Protein AF-A0A9X1LPW0-F1 (afdb_monomer_lite)

Foldseek 3Di:
DVLLCLQCLPDDPVVLVVDDDPSVVVVVVLVVVLVVVVVQVVCVVVVNDPDDDDPPPLQDDDPNVPHRDPDVNGQANQLSCLVVLNRPAAQEEEEDADPLCVLQLLVLLVLVVQNDCNLYPYDHPPDPPDQCLVVLLVQQFAWDDDRPLFTATSHQHYAYEYEYACDDQQRVDPVSVVVSLVVSLVSSQVSQVVNVAGFDPVRSPLRYYYAYLPLADPDLLADDLVLLLVLVLVQLVVDPPNPDDCVQLNVCLSVLSVVCNVVRHDPVSSCVVSVHDGDVNSSSVSCNVVLSVLLVVVPDPPDDHRSSSVVSVSSVVSSVVRSPSPDTGRGDDPDDD

Organism: NCBI:txid2830665

Structure (mmCIF, N/CA/C/O backbone):
data_AF-A0A9X1LPW0-F1
#
_entry.id   AF-A0A9X1LPW0-F1
#
loop_
_atom_site.group_PDB
_atom_site.id
_atom_site.type_symbol
_atom_site.label_atom_id
_atom_site.label_alt_id
_atom_site.label_comp_id
_atom_site.label_asym_id
_atom_site.label_entity_id
_atom_site.label_seq_id
_atom_site.pdbx_PDB_ins_code
_atom_site.Cartn_x
_atom_site.Cartn_y
_atom_site.Cartn_z
_atom_site.occupancy
_atom_site.B_iso_or_equiv
_atom_site.auth_seq_id
_atom_site.auth_comp_id
_atom_site.auth_asym_id
_atom_site.auth_atom_id
_atom_site.pdbx_PDB_model_num
ATOM 1 N N . MET A 1 1 ? -16.542 -17.759 24.638 1.00 63.56 1 MET A N 1
ATOM 2 C CA . MET A 1 1 ? -17.878 -17.132 24.804 1.00 63.56 1 MET A CA 1
ATOM 3 C C . MET A 1 1 ? -17.823 -15.610 24.813 1.00 63.56 1 MET A C 1
ATOM 5 O O . MET A 1 1 ? -18.574 -15.015 24.057 1.00 63.56 1 MET A O 1
ATOM 9 N N . ARG A 1 2 ? -16.937 -14.980 25.597 1.00 66.94 2 ARG A N 1
ATOM 10 C CA . ARG A 1 2 ? -16.836 -13.511 25.693 1.00 66.94 2 ARG A CA 1
ATOM 11 C C . ARG A 1 2 ? -16.603 -12.796 24.352 1.00 66.94 2 ARG A C 1
ATOM 13 O O . ARG A 1 2 ? -17.293 -11.837 24.054 1.00 66.94 2 ARG A O 1
ATOM 20 N N . GLU A 1 3 ? -15.725 -13.333 23.507 1.00 69.12 3 GLU A N 1
ATOM 21 C CA . GLU A 1 3 ? -15.463 -12.797 22.156 1.00 69.12 3 GLU A CA 1
ATOM 22 C C . GLU A 1 3 ? -16.719 -12.757 21.270 1.00 69.12 3 GLU A C 1
ATOM 24 O O . GLU A 1 3 ? -16.927 -11.809 20.520 1.00 69.12 3 GLU A O 1
ATOM 29 N N . TRP A 1 4 ? -17.595 -13.762 21.389 1.00 75.31 4 TRP A N 1
ATOM 30 C CA . TRP A 1 4 ? -18.856 -13.798 20.647 1.00 75.31 4 TRP A CA 1
ATOM 31 C C . TRP A 1 4 ? -19.869 -12.788 21.181 1.00 75.31 4 TRP A C 1
ATOM 33 O O . TRP A 1 4 ? -20.629 -12.233 20.392 1.00 75.31 4 TRP A O 1
ATOM 43 N N . TRP A 1 5 ? -19.874 -12.527 22.492 1.00 77.00 5 TRP A N 1
ATOM 44 C CA . TRP A 1 5 ? -20.734 -11.502 23.083 1.00 77.00 5 TRP A CA 1
ATOM 45 C C . TRP A 1 5 ? -20.347 -10.093 22.618 1.00 77.00 5 TRP A C 1
ATOM 47 O O . TRP A 1 5 ? -21.232 -9.325 22.240 1.00 77.00 5 TRP A O 1
ATOM 57 N N . ASP A 1 6 ? -19.043 -9.794 22.553 1.00 75.38 6 ASP A N 1
ATOM 58 C CA . ASP A 1 6 ? -18.515 -8.508 22.067 1.00 75.38 6 ASP A CA 1
ATOM 59 C C . ASP A 1 6 ? -18.986 -8.187 20.638 1.00 75.38 6 ASP A C 1
ATOM 61 O O . ASP A 1 6 ? -19.193 -7.025 20.300 1.00 75.38 6 ASP A O 1
ATOM 65 N N . LEU A 1 7 ? -19.224 -9.207 19.807 1.00 75.81 7 LEU A N 1
ATOM 66 C CA . LEU A 1 7 ? -19.805 -9.051 18.470 1.00 75.81 7 LEU A CA 1
ATOM 67 C C . LEU A 1 7 ? -21.337 -9.039 18.495 1.00 75.81 7 LEU A C 1
ATOM 69 O O . LEU A 1 7 ? -21.964 -8.165 17.896 1.00 75.81 7 LEU A O 1
ATOM 73 N N . ALA A 1 8 ? -21.954 -10.001 19.188 1.00 77.69 8 ALA A N 1
ATOM 74 C CA . ALA A 1 8 ? -23.403 -10.185 19.195 1.00 77.69 8 ALA A CA 1
ATOM 75 C C . ALA A 1 8 ? -24.145 -8.966 19.759 1.00 77.69 8 ALA A C 1
ATOM 77 O O . ALA A 1 8 ? -25.227 -8.638 19.277 1.00 77.69 8 ALA A O 1
ATOM 78 N N . ARG A 1 9 ? -23.555 -8.242 20.716 1.00 78.38 9 ARG A N 1
ATOM 79 C CA . ARG A 1 9 ? -24.134 -7.014 21.286 1.00 78.38 9 ARG A CA 1
ATOM 80 C C . ARG A 1 9 ? -24.366 -5.883 20.273 1.00 78.38 9 ARG A C 1
ATOM 82 O O . ARG A 1 9 ? -25.164 -4.996 20.556 1.00 78.38 9 ARG A O 1
ATOM 89 N N . HIS A 1 10 ? -23.665 -5.885 19.134 1.00 76.56 10 HIS A N 1
ATOM 90 C CA . HIS A 1 10 ? -23.854 -4.897 18.061 1.00 76.56 10 HIS A CA 1
ATOM 91 C C . HIS A 1 10 ? -24.959 -5.291 17.073 1.00 76.56 10 HIS A C 1
ATOM 93 O O . HIS A 1 10 ? -25.324 -4.497 16.210 1.00 76.56 10 HIS A O 1
ATOM 99 N N . SER A 1 11 ? -25.489 -6.510 17.186 1.00 75.94 11 SER A N 1
ATOM 100 C CA . SER A 1 11 ? -26.645 -6.962 16.419 1.00 75.94 11 SER A CA 1
ATOM 101 C C . SER A 1 11 ? -27.943 -6.502 17.076 1.00 75.94 11 SER A C 1
ATOM 103 O O . SER A 1 11 ? -28.052 -6.442 18.300 1.00 75.94 11 SER A O 1
ATOM 105 N N . ASP A 1 12 ? -28.963 -6.261 16.256 1.00 78.25 12 ASP A N 1
ATOM 106 C CA . ASP A 1 12 ? -30.330 -6.146 16.743 1.00 78.25 12 ASP A CA 1
ATOM 107 C C . ASP A 1 12 ? -30.890 -7.522 17.158 1.00 78.25 12 ASP A C 1
ATOM 109 O O . ASP A 1 12 ? -30.295 -8.579 16.901 1.00 78.25 12 ASP A O 1
ATOM 113 N N . ALA A 1 13 ? -32.066 -7.507 17.788 1.00 78.12 13 ALA A N 1
ATOM 114 C CA . ALA A 1 13 ? -32.759 -8.718 18.214 1.00 78.12 13 ALA A CA 1
ATOM 115 C C . ALA A 1 13 ? -33.025 -9.684 17.045 1.00 78.12 13 ALA A C 1
ATOM 117 O O . ALA A 1 13 ? -32.958 -10.900 17.220 1.00 78.12 13 ALA A O 1
ATOM 118 N N . SER A 1 14 ? -33.290 -9.162 15.842 1.00 81.88 14 SER A N 1
ATOM 119 C CA . SER A 1 14 ? -33.549 -9.987 14.660 1.00 81.88 14 SER A CA 1
ATOM 120 C C . SER A 1 14 ? -32.313 -10.787 14.237 1.00 81.88 14 SER A C 1
ATOM 122 O O . SER A 1 14 ? -32.430 -11.956 13.859 1.00 81.88 14 SER A O 1
ATOM 124 N N . GLY A 1 15 ? -31.122 -10.198 14.354 1.00 81.56 15 GLY A N 1
ATOM 125 C CA . GLY A 1 15 ? -29.863 -10.867 14.069 1.00 81.56 15 GLY A CA 1
ATOM 126 C C . GLY A 1 15 ? -29.477 -11.889 15.136 1.00 81.56 15 GLY A C 1
ATOM 127 O O . GLY A 1 15 ? -28.928 -12.931 14.779 1.00 81.56 15 GLY A O 1
ATOM 128 N N . TRP A 1 16 ? -29.864 -11.701 16.404 1.00 84.38 16 TRP A N 1
ATOM 129 C CA . TRP A 1 16 ? -29.663 -12.723 17.444 1.00 84.38 16 TRP A CA 1
ATOM 130 C C . TRP A 1 16 ? -30.376 -14.037 17.113 1.00 84.38 16 TRP A C 1
ATOM 132 O O . TRP A 1 16 ? -29.784 -15.107 17.244 1.00 84.38 16 TRP A O 1
ATOM 142 N N . PHE A 1 17 ? -31.606 -13.972 16.592 1.00 83.75 17 PHE A N 1
ATOM 143 C CA . PHE A 1 17 ? -32.358 -15.161 16.169 1.00 83.75 17 PHE A CA 1
ATOM 144 C C . PHE A 1 17 ? -31.751 -15.887 14.960 1.00 83.75 17 PHE A C 1
ATOM 146 O O . PHE A 1 17 ? -32.098 -17.041 14.699 1.00 83.75 17 PHE A O 1
ATOM 153 N N . ARG A 1 18 ? -30.843 -15.242 14.216 1.00 86.94 18 ARG A N 1
ATOM 154 C CA . ARG A 1 18 ? -30.120 -15.868 13.097 1.00 86.94 18 ARG A CA 1
ATOM 155 C C . ARG A 1 18 ? -28.859 -16.610 13.543 1.00 86.94 18 ARG A C 1
ATOM 157 O O . ARG A 1 18 ? -28.327 -17.396 12.759 1.00 86.94 18 ARG A O 1
ATOM 164 N N . LEU A 1 19 ? -28.381 -16.385 14.770 1.00 85.94 19 LEU A N 1
ATOM 165 C CA . LEU A 1 19 ? -27.203 -17.067 15.304 1.00 85.94 19 LEU A CA 1
ATOM 166 C C . LEU A 1 19 ? -27.460 -18.574 15.459 1.00 85.94 19 LEU A C 1
ATOM 168 O O . LEU A 1 19 ? -28.588 -19.031 15.652 1.00 85.94 19 LEU A O 1
ATOM 172 N N . ARG A 1 20 ? -26.390 -19.369 15.382 1.00 88.62 20 ARG A N 1
ATOM 173 C CA . ARG A 1 20 ? -26.417 -20.832 15.540 1.00 88.62 20 ARG A CA 1
ATOM 174 C C . ARG A 1 20 ? -25.272 -21.287 16.447 1.00 88.62 20 ARG A C 1
ATOM 176 O O . ARG A 1 20 ? -24.278 -20.577 16.600 1.00 88.62 20 ARG A O 1
ATOM 183 N N . GLY A 1 21 ? -25.405 -22.483 17.023 1.00 89.00 21 GLY A N 1
ATOM 184 C CA . GLY A 1 21 ? -24.366 -23.107 17.848 1.00 89.00 21 GLY A CA 1
ATOM 185 C C . GLY A 1 21 ? -23.955 -22.247 19.048 1.00 89.00 21 GLY A C 1
ATOM 186 O O . GLY A 1 21 ? -24.799 -21.607 19.675 1.00 89.00 21 GLY A O 1
ATOM 187 N N . GLY A 1 22 ? -22.651 -22.200 19.334 1.00 84.00 22 GLY A N 1
ATOM 188 C CA . GLY A 1 22 ? -22.113 -21.512 20.513 1.00 84.00 22 GLY A CA 1
ATOM 189 C C . GLY A 1 22 ? -22.376 -20.000 20.564 1.00 84.00 22 GLY A C 1
ATOM 190 O O . GLY A 1 22 ? -22.446 -19.439 21.653 1.00 84.00 22 GLY A O 1
ATOM 191 N N . ALA A 1 23 ? -22.574 -19.332 19.421 1.00 81.06 23 ALA A N 1
ATOM 192 C CA . ALA A 1 23 ? -22.928 -17.909 19.400 1.00 81.06 23 ALA A CA 1
ATOM 193 C C . ALA A 1 23 ? -24.362 -17.670 19.906 1.00 81.06 23 ALA A C 1
ATOM 195 O O . ALA A 1 23 ? -24.597 -16.748 20.683 1.00 81.06 23 ALA A O 1
ATOM 196 N N . LEU A 1 24 ? -25.311 -18.529 19.508 1.00 86.44 24 LEU A N 1
ATOM 197 C CA . LEU A 1 24 ? -26.693 -18.470 19.993 1.00 86.44 24 LEU A CA 1
ATOM 198 C C . LEU A 1 24 ? -26.765 -18.797 21.489 1.00 86.44 24 LEU A C 1
ATOM 200 O O . LEU A 1 24 ? -27.460 -18.117 22.239 1.00 86.44 24 LEU A O 1
ATOM 204 N N . GLU A 1 25 ? -26.021 -19.814 21.927 1.00 85.50 25 GLU A N 1
ATOM 205 C CA . GLU A 1 25 ? -25.937 -20.192 23.339 1.00 85.50 25 GLU A CA 1
ATOM 206 C C . GLU A 1 25 ? -25.383 -19.049 24.202 1.00 85.50 25 GLU A C 1
ATOM 208 O O . GLU A 1 25 ? -25.977 -18.716 25.225 1.00 85.50 25 GLU A O 1
ATOM 213 N N . ALA A 1 26 ? -24.308 -18.389 23.756 1.00 83.44 26 ALA A N 1
ATOM 214 C CA . ALA A 1 26 ? -23.726 -17.249 24.462 1.00 83.44 26 ALA A CA 1
ATOM 215 C C . ALA A 1 26 ? -24.724 -16.089 24.629 1.00 83.44 26 ALA A C 1
ATOM 217 O O . ALA A 1 26 ? -24.802 -15.497 25.707 1.00 83.44 26 ALA A O 1
ATOM 218 N N . VAL A 1 27 ? -25.522 -15.787 23.596 1.00 85.19 27 VAL A N 1
ATOM 219 C CA . VAL A 1 27 ? -26.570 -14.757 23.680 1.00 85.19 27 VAL A CA 1
ATOM 220 C C . VAL A 1 27 ? -27.649 -15.149 24.688 1.00 85.19 27 VAL A C 1
ATOM 222 O O . VAL A 1 27 ? -27.991 -14.336 25.545 1.00 85.19 27 VAL A O 1
ATOM 225 N N . TRP A 1 28 ? -28.148 -16.388 24.657 1.00 87.50 28 TRP A N 1
ATOM 226 C CA . TRP A 1 28 ? -29.165 -16.836 25.615 1.00 87.50 28 TRP A CA 1
ATOM 227 C C . TRP A 1 28 ? -28.665 -16.847 27.056 1.00 87.50 28 TRP A C 1
ATOM 229 O O . TRP A 1 28 ? -29.381 -16.391 27.946 1.00 87.50 28 TRP A O 1
ATOM 239 N N . GLN A 1 29 ? -27.436 -17.309 27.290 1.00 87.38 29 GLN A N 1
ATOM 240 C CA . GLN A 1 29 ? -26.822 -17.258 28.616 1.00 87.38 29 GLN A CA 1
ATOM 241 C C . GLN A 1 29 ? -26.693 -15.815 29.112 1.00 87.38 29 GLN A C 1
ATOM 243 O O . GLN A 1 29 ? -26.996 -15.532 30.272 1.00 87.38 29 GLN A O 1
ATOM 248 N N . ARG A 1 30 ? -26.309 -14.876 28.237 1.00 85.88 30 ARG A N 1
ATOM 249 C CA . ARG A 1 30 ? -26.212 -13.465 28.615 1.00 85.88 30 ARG A CA 1
ATOM 250 C C . ARG A 1 30 ? -27.579 -12.841 28.887 1.00 85.88 30 ARG A C 1
ATOM 252 O O . ARG A 1 30 ? -27.686 -12.095 29.860 1.00 85.88 30 ARG A O 1
ATOM 259 N N . ILE A 1 31 ? -28.602 -13.151 28.086 1.00 87.12 31 ILE A N 1
ATOM 260 C CA . ILE A 1 31 ? -29.992 -12.724 28.327 1.00 87.12 31 ILE A CA 1
ATOM 261 C C . ILE A 1 31 ? -30.473 -13.249 29.679 1.00 87.12 31 ILE A C 1
ATOM 263 O O . ILE A 1 31 ? -30.975 -12.468 30.482 1.00 87.12 31 ILE A O 1
ATOM 267 N N . ALA A 1 32 ? -30.260 -14.533 29.971 1.00 89.12 32 ALA A N 1
ATOM 268 C CA . ALA A 1 32 ? -30.614 -15.112 31.263 1.00 89.12 32 ALA A CA 1
ATOM 269 C C . ALA A 1 32 ? -29.901 -14.391 32.420 1.00 89.12 32 ALA A C 1
ATOM 271 O O . ALA A 1 32 ? -30.548 -13.998 33.388 1.00 89.12 32 ALA A O 1
ATOM 272 N N . ALA A 1 33 ? -28.594 -14.134 32.293 1.00 88.25 33 ALA A N 1
ATOM 273 C CA . ALA A 1 33 ? -27.832 -13.380 33.287 1.00 88.25 33 ALA A CA 1
ATOM 274 C C . ALA A 1 33 ? -28.368 -11.949 33.492 1.00 88.25 33 ALA A C 1
ATOM 276 O O . ALA A 1 33 ? -28.415 -11.474 34.621 1.00 88.25 33 ALA A O 1
ATOM 277 N N . GLU A 1 34 ? -28.809 -11.265 32.430 1.00 87.19 34 GLU A N 1
ATOM 278 C CA . GLU A 1 34 ? -29.424 -9.934 32.537 1.00 87.19 34 GLU A CA 1
ATOM 279 C C . GLU A 1 34 ? -30.771 -9.975 33.258 1.00 87.19 34 GLU A C 1
ATOM 281 O O . GLU A 1 34 ? -31.049 -9.093 34.065 1.00 87.19 34 GLU A O 1
ATOM 286 N N . VAL A 1 35 ? -31.595 -10.991 32.986 1.00 89.75 35 VAL A N 1
ATOM 287 C CA . VAL A 1 35 ? -32.872 -11.185 33.685 1.00 89.75 35 VAL A CA 1
ATOM 288 C C . VAL A 1 35 ? -32.620 -11.372 35.178 1.00 89.75 35 VAL A C 1
ATOM 290 O O . VAL A 1 35 ? -33.205 -10.647 35.976 1.00 89.75 35 VAL A O 1
ATOM 293 N N . PHE A 1 36 ? -31.694 -12.258 35.560 1.00 90.75 36 PHE A N 1
ATOM 294 C CA . PHE A 1 36 ? -31.338 -12.453 36.969 1.00 90.75 36 PHE A CA 1
ATOM 295 C C . PHE A 1 36 ? -30.796 -11.179 37.621 1.00 90.75 36 PHE A C 1
ATOM 297 O O . PHE A 1 36 ? -31.170 -10.870 38.750 1.00 90.75 36 PHE A O 1
ATOM 304 N N . LEU A 1 37 ? -29.955 -10.425 36.909 1.00 88.94 37 LEU A N 1
ATOM 305 C CA . LEU A 1 37 ? -29.399 -9.169 37.403 1.00 88.94 37 LEU A CA 1
ATOM 306 C C . LEU A 1 37 ? -30.494 -8.122 37.654 1.00 88.94 37 LEU A C 1
ATOM 308 O O . LEU A 1 37 ? -30.528 -7.528 38.726 1.00 88.94 37 LEU A O 1
ATOM 312 N N . ARG A 1 38 ? -31.432 -7.944 36.716 1.00 87.50 38 ARG A N 1
ATOM 313 C CA . ARG A 1 38 ? -32.557 -7.007 36.877 1.00 87.50 38 ARG A CA 1
ATOM 314 C C . ARG A 1 38 ? -33.501 -7.420 37.999 1.00 87.50 38 ARG A C 1
ATOM 316 O O . ARG A 1 38 ? -33.900 -6.579 38.793 1.00 87.50 38 ARG A O 1
ATOM 323 N N . THR A 1 39 ? -33.819 -8.709 38.104 1.00 91.69 39 THR A N 1
ATOM 324 C CA . THR A 1 39 ? -34.635 -9.221 39.212 1.00 91.69 39 THR A CA 1
ATOM 325 C C . THR A 1 39 ? -33.949 -8.992 40.558 1.00 91.69 39 THR A C 1
ATOM 327 O O . THR A 1 39 ? -34.611 -8.611 41.520 1.00 91.69 39 THR A O 1
ATOM 330 N N . HIS A 1 40 ? -32.629 -9.180 40.641 1.00 91.62 40 HIS A N 1
ATOM 331 C CA . HIS A 1 40 ? -31.877 -8.857 41.851 1.00 91.62 40 HIS A CA 1
ATOM 332 C C . HIS A 1 40 ? -31.989 -7.366 42.194 1.00 91.62 40 HIS A C 1
ATOM 334 O O . HIS A 1 40 ? -32.290 -7.035 43.333 1.00 91.62 40 HIS A O 1
ATOM 340 N N . GLU A 1 41 ? -31.785 -6.467 41.230 1.00 88.06 41 GLU A N 1
ATOM 341 C CA . GLU A 1 41 ? -31.907 -5.015 41.435 1.00 88.06 41 GLU A CA 1
ATOM 342 C C . GLU A 1 41 ? -33.306 -4.603 41.910 1.00 88.06 41 GLU A C 1
ATOM 344 O O . GLU A 1 41 ? -33.433 -3.803 42.838 1.00 88.06 41 GLU A O 1
ATOM 349 N N . GLU A 1 42 ? -34.357 -5.188 41.328 1.00 92.00 42 GLU A N 1
ATOM 350 C CA . GLU A 1 42 ? -35.739 -4.984 41.770 1.00 92.00 42 GLU A CA 1
ATOM 351 C C . GLU A 1 42 ? -35.930 -5.438 43.224 1.00 92.00 42 GLU A C 1
ATOM 353 O O . GLU A 1 42 ? -36.437 -4.675 44.047 1.00 92.00 42 GLU A O 1
ATOM 358 N N . LEU A 1 43 ? -35.469 -6.639 43.584 1.00 94.25 43 LEU A N 1
ATOM 359 C CA . LEU A 1 43 ? -35.581 -7.159 44.950 1.00 94.25 43 LEU A CA 1
ATOM 360 C C . LEU A 1 43 ? -34.760 -6.348 45.963 1.00 94.25 43 LEU A C 1
ATOM 362 O O . LEU A 1 43 ? -35.241 -6.095 47.069 1.00 94.25 43 LEU A O 1
ATOM 366 N N . THR A 1 44 ? -33.563 -5.890 45.593 1.00 93.75 44 THR A N 1
ATOM 367 C CA . THR A 1 44 ? -32.763 -4.962 46.403 1.00 93.75 44 THR A CA 1
ATOM 368 C C . THR A 1 44 ? -33.505 -3.642 46.613 1.00 93.75 44 THR A C 1
ATOM 370 O O . THR A 1 44 ? -33.561 -3.149 47.736 1.00 93.75 44 THR A O 1
ATOM 373 N N . SER A 1 45 ? -34.129 -3.078 45.569 1.00 89.94 45 SER A N 1
ATOM 374 C CA . SER A 1 45 ? -34.887 -1.818 45.678 1.00 89.94 45 SER A CA 1
ATOM 375 C C . SER A 1 45 ? -36.097 -1.922 46.615 1.00 89.94 45 SER A C 1
ATOM 377 O O . SER A 1 45 ? -36.489 -0.940 47.243 1.00 89.94 45 SER A O 1
ATOM 379 N N . LEU A 1 46 ? -36.647 -3.130 46.756 1.00 94.62 46 LEU A N 1
ATOM 380 C CA . LEU A 1 46 ? -37.716 -3.467 47.695 1.00 94.62 46 LEU A CA 1
ATOM 381 C C . LEU A 1 46 ? -37.198 -3.808 49.106 1.00 94.62 46 LEU A C 1
ATOM 383 O O . LEU A 1 46 ? -38.001 -4.094 49.992 1.00 94.62 46 LEU A O 1
ATOM 387 N N . GLY A 1 47 ? -35.879 -3.802 49.324 1.00 93.50 47 GLY A N 1
ATOM 388 C CA . GLY A 1 47 ? -35.241 -4.152 50.597 1.00 93.50 47 GLY A CA 1
ATOM 389 C C . GLY A 1 47 ? -35.251 -5.649 50.922 1.00 93.50 47 GLY A C 1
ATOM 390 O O . GLY A 1 47 ? -35.023 -6.023 52.069 1.00 93.50 47 GLY A O 1
ATOM 391 N N . ALA A 1 48 ? -35.536 -6.512 49.941 1.00 94.88 48 ALA A N 1
ATOM 392 C CA . ALA A 1 48 ? -35.593 -7.962 50.129 1.00 94.88 48 ALA A CA 1
ATOM 393 C C . ALA A 1 48 ? -34.220 -8.650 50.010 1.00 94.88 48 ALA A C 1
ATOM 395 O O . ALA A 1 48 ? -34.079 -9.793 50.442 1.00 94.88 48 ALA A O 1
ATOM 396 N N . LEU A 1 49 ? -33.227 -7.977 49.420 1.00 95.19 49 LEU A N 1
ATOM 397 C CA . LEU A 1 49 ? -31.855 -8.460 49.241 1.00 95.19 49 LEU A CA 1
ATOM 398 C C . LEU A 1 49 ? -30.848 -7.334 49.489 1.00 95.19 49 LEU A C 1
ATOM 400 O O . LEU A 1 49 ? -31.158 -6.161 49.273 1.00 95.19 49 LEU A O 1
ATOM 404 N N . ASP A 1 50 ? -29.626 -7.709 49.863 1.00 94.06 50 ASP A N 1
ATOM 405 C CA . ASP A 1 50 ? -28.493 -6.784 49.917 1.00 94.06 50 ASP A CA 1
ATOM 406 C C . ASP A 1 50 ? -28.132 -6.273 48.508 1.00 94.06 50 ASP A C 1
ATOM 408 O O . ASP A 1 50 ? -28.340 -6.985 47.522 1.00 94.06 50 ASP A O 1
ATOM 412 N N . PRO A 1 51 ? -27.607 -5.044 48.370 1.00 89.25 51 PRO A N 1
ATOM 413 C CA . PRO A 1 51 ? -27.147 -4.527 47.087 1.00 89.25 51 PRO A CA 1
ATOM 414 C C . PRO A 1 51 ? -25.891 -5.250 46.590 1.00 89.25 51 PRO A C 1
ATOM 416 O O . PRO A 1 51 ? -25.059 -5.716 47.368 1.00 89.25 51 PRO A O 1
ATOM 419 N N . LEU A 1 52 ? -25.736 -5.304 45.265 1.00 86.12 52 LEU A N 1
ATOM 420 C CA . LEU A 1 52 ? -24.504 -5.788 44.643 1.00 86.12 52 LEU A CA 1
ATOM 421 C C . LEU A 1 52 ? -23.325 -4.852 44.959 1.00 86.12 52 LEU A C 1
ATOM 423 O O . LEU A 1 52 ? -23.544 -3.662 45.201 1.00 86.12 52 LEU A O 1
ATOM 427 N N . PRO A 1 53 ? -22.076 -5.358 44.915 1.00 83.69 53 PRO A N 1
ATOM 428 C CA . PRO A 1 53 ? -20.893 -4.528 45.101 1.00 83.69 53 PRO A CA 1
ATOM 429 C C . PRO A 1 53 ? -20.888 -3.351 44.127 1.00 83.69 53 PRO A C 1
ATOM 431 O O . PRO A 1 53 ? -21.136 -3.528 42.929 1.00 83.69 53 PRO A O 1
ATOM 434 N N . GLU A 1 54 ? -20.556 -2.161 44.625 1.00 77.81 54 GLU A N 1
ATOM 435 C CA . GLU A 1 54 ? -20.293 -1.026 43.751 1.00 77.81 54 GLU A CA 1
ATOM 436 C C . GLU A 1 54 ? -19.082 -1.336 42.876 1.00 77.81 54 GLU A C 1
ATOM 438 O O . GLU A 1 54 ? -17.989 -1.642 43.349 1.00 77.81 54 GLU A O 1
ATOM 443 N N . THR A 1 55 ? -19.301 -1.269 41.569 1.00 72.75 55 THR A N 1
ATOM 444 C CA . THR A 1 55 ? -18.271 -1.506 40.551 1.00 72.75 55 THR A CA 1
ATOM 445 C C . THR A 1 55 ? -18.013 -0.223 39.780 1.00 72.75 55 THR A C 1
ATOM 447 O O . THR A 1 55 ? -17.685 -0.245 38.606 1.00 72.75 55 THR A O 1
ATOM 450 N N . SER A 1 56 ? -18.187 0.918 40.444 1.00 62.28 56 SER A N 1
ATOM 451 C CA . SER A 1 56 ? -18.198 2.258 39.857 1.00 62.28 56 SER A CA 1
ATOM 452 C C . SER A 1 56 ? -16.843 2.713 39.320 1.00 62.28 56 SER A C 1
ATOM 454 O O . SER A 1 56 ? -16.786 3.782 38.726 1.00 62.28 56 SER A O 1
ATOM 456 N N . ASP A 1 57 ? -15.764 1.955 39.546 1.00 67.69 57 ASP A N 1
ATOM 457 C CA . ASP A 1 57 ? -14.441 2.279 39.017 1.00 67.69 57 ASP A CA 1
ATOM 458 C C . ASP A 1 57 ? -14.439 2.120 37.483 1.00 67.69 57 ASP A C 1
ATOM 460 O O . ASP A 1 57 ? -14.469 0.990 36.981 1.00 67.69 57 ASP A O 1
ATOM 464 N N . PRO A 1 58 ? -14.380 3.225 36.715 1.00 59.62 58 PRO A N 1
ATOM 465 C CA . PRO A 1 58 ? -14.384 3.172 35.256 1.00 59.62 58 PRO A CA 1
ATOM 466 C C . PRO A 1 58 ? -13.058 2.639 34.688 1.00 59.62 58 PRO A C 1
ATOM 468 O O . PRO A 1 58 ? -12.971 2.297 33.506 1.00 59.62 58 PRO A O 1
ATOM 471 N N . HIS A 1 59 ? -12.004 2.561 35.505 1.00 59.53 59 HIS A N 1
ATOM 472 C CA . HIS A 1 59 ? -10.693 2.067 35.095 1.00 59.53 59 HIS A CA 1
ATOM 473 C C . HIS A 1 59 ? -10.589 0.543 35.207 1.00 59.53 59 HIS A C 1
ATOM 475 O O . HIS A 1 59 ? -9.806 -0.079 34.476 1.00 59.53 59 HIS A O 1
ATOM 481 N N . MET A 1 60 ? -11.414 -0.079 36.053 1.00 64.19 60 MET A N 1
ATOM 482 C CA . MET A 1 60 ? -11.431 -1.520 36.258 1.00 64.19 60 MET A CA 1
ATOM 483 C C . MET A 1 60 ? -12.607 -2.162 35.528 1.00 64.19 60 MET A C 1
ATOM 485 O O . MET A 1 60 ? -13.764 -1.813 35.724 1.00 64.19 60 MET A O 1
ATOM 489 N N . TRP A 1 61 ? -12.302 -3.144 34.681 1.00 68.25 61 TRP A N 1
ATOM 490 C CA . TRP A 1 61 ? -13.352 -3.909 34.022 1.00 68.25 61 TRP A CA 1
ATOM 491 C C . TRP A 1 61 ? -14.088 -4.797 35.028 1.00 68.25 61 TRP A C 1
ATOM 493 O O . TRP A 1 61 ? -13.441 -5.592 35.713 1.00 68.25 61 TRP A O 1
ATOM 503 N N . HIS A 1 62 ? -15.422 -4.739 35.040 1.00 70.50 62 HIS A N 1
ATOM 504 C CA . HIS A 1 62 ? -16.250 -5.648 35.827 1.00 70.50 62 HIS A CA 1
ATOM 505 C C . HIS A 1 62 ? -17.421 -6.235 35.010 1.00 70.50 62 HIS A C 1
ATOM 507 O O . HIS A 1 62 ? -18.118 -5.482 34.331 1.00 70.50 62 HIS A O 1
ATOM 513 N N . PRO A 1 63 ? -17.727 -7.549 35.102 1.00 72.19 63 PRO A N 1
ATOM 514 C CA . PRO A 1 63 ? -18.845 -8.166 34.371 1.00 72.19 63 PRO A CA 1
ATOM 515 C C . PRO A 1 63 ? -20.206 -7.478 34.572 1.00 72.19 63 PRO A C 1
ATOM 517 O O . PRO A 1 63 ? -21.016 -7.427 33.650 1.00 72.19 63 PRO A O 1
ATOM 520 N N . LEU A 1 64 ? -20.456 -6.927 35.767 1.00 76.38 64 LEU A N 1
ATOM 521 C CA . LEU A 1 64 ? -21.700 -6.208 36.096 1.00 76.38 64 LEU A CA 1
ATOM 522 C C . LEU A 1 64 ? -21.870 -4.882 35.330 1.00 76.38 64 LEU A C 1
ATOM 524 O O . LEU A 1 64 ? -22.995 -4.402 35.207 1.00 76.38 64 LEU A O 1
ATOM 528 N N . GLN A 1 65 ? -20.788 -4.325 34.776 1.00 72.88 65 GLN A N 1
ATOM 529 C CA . GLN A 1 65 ? -20.825 -3.130 33.929 1.00 72.88 65 GLN A CA 1
ATOM 530 C C . GLN A 1 65 ? -21.246 -3.458 32.482 1.00 72.88 65 GLN A C 1
ATOM 532 O O . GLN A 1 65 ? -21.642 -2.571 31.736 1.00 72.88 65 GLN A O 1
ATOM 537 N N . GLU A 1 66 ? -21.198 -4.723 32.042 1.00 72.88 66 GLU A N 1
ATOM 538 C CA . GLU A 1 66 ? -21.482 -5.097 30.648 1.00 72.88 66 GLU A CA 1
ATOM 539 C C . GLU A 1 66 ? -22.979 -5.353 30.389 1.00 72.88 66 GLU A C 1
ATOM 541 O O . GLU A 1 66 ? -23.349 -6.433 29.922 1.00 72.88 66 GLU A O 1
ATOM 546 N N . ARG A 1 67 ? -23.866 -4.394 30.690 1.00 76.69 67 ARG A N 1
ATOM 547 C CA . ARG A 1 67 ? -25.334 -4.550 30.556 1.00 76.69 67 ARG A CA 1
ATOM 548 C C . ARG A 1 67 ? -25.798 -4.808 29.119 1.00 76.69 67 ARG A C 1
ATOM 550 O O . ARG A 1 67 ? -25.182 -4.349 28.156 1.00 76.69 67 ARG A O 1
ATOM 557 N N . ILE A 1 68 ? -26.918 -5.528 28.970 1.00 74.06 68 ILE A N 1
ATOM 558 C CA . ILE A 1 68 ? -27.591 -5.660 27.667 1.00 74.06 68 ILE A CA 1
ATOM 559 C C . ILE A 1 68 ? -28.273 -4.334 27.321 1.00 74.06 68 ILE A C 1
ATOM 561 O O . ILE A 1 68 ? -29.221 -3.914 27.985 1.00 74.06 68 ILE A O 1
ATOM 565 N N . GLY A 1 69 ? -27.787 -3.698 26.259 1.00 60.69 69 GLY A N 1
ATOM 566 C CA . GLY A 1 69 ? -28.262 -2.418 25.745 1.00 60.69 69 GLY A CA 1
ATOM 567 C C . GLY A 1 69 ? -27.115 -1.616 25.130 1.00 60.69 69 GLY A C 1
ATOM 568 O O . GLY A 1 69 ? -25.940 -1.901 25.377 1.00 60.69 69 GLY A O 1
ATOM 569 N N . LEU A 1 70 ? -27.448 -0.603 24.328 1.00 51.19 70 LEU A N 1
ATOM 570 C CA . LEU A 1 70 ? -26.505 0.427 23.881 1.00 51.19 70 LEU A CA 1
ATOM 571 C C . LEU A 1 70 ? -26.145 1.319 25.079 1.00 51.19 70 LEU A C 1
ATOM 573 O O . LEU A 1 70 ? -26.585 2.460 25.176 1.00 51.19 70 LEU A O 1
ATOM 577 N N . GLN A 1 71 ? -25.396 0.786 26.042 1.00 54.09 71 GLN A N 1
ATOM 578 C CA . GLN A 1 71 ? -24.709 1.648 26.993 1.00 54.09 71 GLN A CA 1
ATOM 579 C C . GLN A 1 71 ? -23.600 2.401 26.266 1.00 54.09 71 GLN A C 1
ATOM 581 O O . GLN A 1 71 ? -22.917 1.853 25.398 1.00 54.09 71 GLN A O 1
ATOM 586 N N . GLN A 1 72 ? -23.407 3.655 26.669 1.00 50.28 72 GLN A N 1
ATOM 587 C CA . GLN A 1 72 ? -22.370 4.548 26.162 1.00 50.28 72 GLN A CA 1
ATOM 588 C C . GLN A 1 72 ? -20.938 4.057 26.430 1.00 50.28 72 GLN A C 1
ATOM 590 O O . GLN A 1 72 ? -20.031 4.743 25.973 1.00 50.28 72 GLN A O 1
ATOM 595 N N . ASP A 1 73 ? -20.744 2.883 27.062 1.00 52.50 73 ASP A N 1
ATOM 596 C CA . ASP A 1 73 ? -19.476 2.357 27.603 1.00 52.50 73 ASP A CA 1
ATOM 597 C C . ASP A 1 73 ? -18.950 1.040 26.982 1.00 52.50 73 ASP A C 1
ATOM 599 O O . ASP A 1 73 ? -17.939 0.500 27.428 1.00 52.50 73 ASP A O 1
ATOM 603 N N . SER A 1 74 ? -19.516 0.537 25.877 1.00 59.47 74 SER A N 1
ATOM 604 C CA . SER A 1 74 ? -18.961 -0.643 25.177 1.00 59.47 74 SER A CA 1
ATOM 605 C C . SER A 1 74 ? -17.957 -0.362 24.072 1.00 59.47 74 SER A C 1
ATOM 607 O O . SER A 1 74 ? -18.096 0.650 23.394 1.00 59.47 74 SER A O 1
ATOM 609 N N . ASP A 1 75 ? -16.982 -1.246 23.843 1.00 66.44 75 ASP A N 1
ATOM 610 C CA . ASP A 1 75 ? -16.118 -1.161 22.655 1.00 66.44 75 ASP A CA 1
ATOM 611 C C . ASP A 1 75 ? -16.970 -0.994 21.376 1.00 66.44 75 ASP A C 1
ATOM 613 O O . ASP A 1 75 ? -18.064 -1.554 21.273 1.00 66.44 75 ASP A O 1
ATOM 617 N N . GLY A 1 76 ? -16.506 -0.166 20.434 1.00 73.06 76 GLY A N 1
ATOM 618 C CA . GLY A 1 76 ? -17.178 0.043 19.148 1.00 73.06 76 GLY A CA 1
ATOM 619 C C . GLY A 1 76 ? -17.108 -1.203 18.259 1.00 73.06 76 GLY A C 1
ATOM 620 O O . GLY A 1 76 ? -16.194 -2.021 18.389 1.00 73.06 76 GLY A O 1
ATOM 621 N N . ILE A 1 77 ? -18.047 -1.336 17.315 1.00 76.38 77 ILE A N 1
ATOM 622 C CA . ILE A 1 77 ? -18.168 -2.532 16.458 1.00 76.38 77 ILE A CA 1
ATOM 623 C C . ILE A 1 77 ? -16.881 -2.829 15.682 1.00 76.38 77 ILE A C 1
ATOM 625 O O . ILE A 1 77 ? -16.483 -3.985 15.560 1.00 76.38 77 ILE A O 1
ATOM 629 N N . HIS A 1 78 ? -16.197 -1.790 15.199 1.00 77.88 78 HIS A N 1
ATOM 630 C CA . HIS A 1 78 ? -14.949 -1.927 14.452 1.00 77.88 78 HIS A CA 1
ATOM 631 C C . HIS A 1 78 ? -13.842 -2.567 15.294 1.00 77.88 78 HIS A C 1
ATOM 633 O O . HIS A 1 78 ? -13.100 -3.411 14.793 1.00 77.88 78 HIS A O 1
ATOM 639 N N . ARG A 1 79 ? -13.783 -2.251 16.587 1.00 75.88 79 ARG A N 1
ATOM 640 C CA . ARG A 1 79 ? -12.802 -2.813 17.512 1.00 75.88 79 ARG A CA 1
ATOM 641 C C . ARG A 1 79 ? -13.126 -4.255 17.863 1.00 75.88 79 ARG A C 1
ATOM 643 O O . ARG A 1 79 ? -12.225 -5.093 17.884 1.00 75.88 79 ARG A O 1
ATOM 650 N N . SER A 1 80 ? -14.405 -4.552 18.085 1.00 77.88 80 SER A N 1
ATOM 651 C CA . SER A 1 80 ? -14.886 -5.921 18.292 1.00 77.88 80 SER A CA 1
ATOM 652 C C . SER A 1 80 ? -14.565 -6.801 17.079 1.00 77.88 80 SER A C 1
ATOM 654 O O . SER A 1 80 ? -14.045 -7.902 17.243 1.00 77.88 80 SER A O 1
ATOM 656 N N . LEU A 1 81 ? -14.774 -6.290 15.859 1.00 80.00 81 LEU A N 1
ATOM 657 C CA . LEU A 1 81 ? -14.403 -6.964 14.611 1.00 80.00 81 LEU A CA 1
ATOM 658 C C . LEU A 1 81 ? -12.885 -7.122 14.462 1.00 80.00 81 LEU A C 1
ATOM 660 O O . LEU A 1 81 ? -12.417 -8.201 14.104 1.00 80.00 81 LEU A O 1
ATOM 664 N N . ALA A 1 82 ? -12.098 -6.089 14.768 1.00 76.38 82 ALA A N 1
ATOM 665 C CA . ALA A 1 82 ? -10.641 -6.152 14.692 1.00 76.38 82 ALA A CA 1
ATOM 666 C C . ALA A 1 82 ? -10.048 -7.207 15.642 1.00 76.38 82 ALA A C 1
ATOM 668 O O . ALA A 1 82 ? -9.166 -7.959 15.233 1.00 76.38 82 ALA A O 1
ATOM 669 N N . ARG A 1 83 ? -10.574 -7.334 16.870 1.00 74.81 83 ARG A N 1
ATOM 670 C CA . ARG A 1 83 ? -10.119 -8.332 17.861 1.00 74.81 83 ARG A CA 1
ATOM 671 C C . ARG A 1 83 ? -10.262 -9.780 17.392 1.00 74.81 83 ARG A C 1
ATOM 673 O O . ARG A 1 83 ? -9.493 -10.625 17.833 1.00 74.81 83 ARG A O 1
ATOM 680 N N . VAL A 1 84 ? -11.217 -10.059 16.507 1.00 73.69 84 VAL A N 1
ATOM 681 C CA . VAL A 1 84 ? -11.428 -11.396 15.925 1.00 73.69 84 VAL A CA 1
ATOM 682 C C . VAL A 1 84 ? -10.877 -11.522 14.498 1.00 73.69 84 VAL A C 1
ATOM 684 O O . VAL A 1 84 ? -11.157 -12.504 13.816 1.00 73.69 84 VAL A O 1
ATOM 687 N N . GLY A 1 85 ? -10.119 -10.529 14.017 1.00 72.62 85 GLY A N 1
ATOM 688 C CA . GLY A 1 85 ? -9.551 -10.530 12.665 1.00 72.62 85 GLY A CA 1
ATOM 689 C C . GLY A 1 85 ? -10.577 -10.328 11.542 1.00 72.62 85 GLY A C 1
ATOM 690 O O . GLY A 1 85 ? -10.311 -10.690 10.400 1.00 72.62 85 GLY A O 1
ATOM 691 N N . LEU A 1 86 ? -11.746 -9.756 11.850 1.00 77.75 86 LEU A N 1
ATOM 692 C CA . LEU A 1 86 ? -12.836 -9.474 10.905 1.00 77.75 86 LEU A CA 1
ATOM 693 C C . LEU A 1 86 ? -12.987 -7.976 10.593 1.00 77.75 86 LEU A C 1
ATOM 695 O O . LEU A 1 86 ? -14.043 -7.551 10.122 1.00 77.75 86 LEU A O 1
ATOM 699 N N . SER A 1 87 ? -11.964 -7.159 10.872 1.00 80.00 87 SER A N 1
ATOM 700 C CA . SER A 1 87 ? -11.997 -5.732 10.534 1.00 80.00 87 SER A CA 1
ATOM 701 C C . SER A 1 87 ? -12.248 -5.545 9.028 1.00 80.00 87 SER A C 1
ATOM 703 O O . SER A 1 87 ? -11.529 -6.134 8.217 1.00 80.00 87 SER A O 1
ATOM 705 N N . PRO A 1 88 ? -13.238 -4.726 8.626 1.00 80.50 88 PRO A N 1
ATOM 706 C CA . PRO A 1 88 ? -13.467 -4.407 7.219 1.00 80.50 88 PRO A CA 1
ATOM 707 C C . PRO A 1 88 ? -12.461 -3.377 6.680 1.00 80.50 88 PRO A C 1
ATOM 709 O O . PRO A 1 88 ? -12.347 -3.210 5.462 1.00 80.50 88 PRO A O 1
ATOM 712 N N . GLU A 1 89 ? -11.758 -2.675 7.572 1.00 85.31 89 GLU A N 1
ATOM 713 C CA . GLU A 1 89 ? -10.789 -1.646 7.207 1.00 85.31 89 GLU A CA 1
ATOM 714 C C . GLU A 1 89 ? -9.448 -2.284 6.818 1.00 85.31 89 GLU A C 1
ATOM 716 O O . GLU A 1 89 ? -8.993 -3.207 7.504 1.00 85.31 89 GLU A O 1
ATOM 721 N N . PRO A 1 90 ? -8.815 -1.820 5.725 1.00 91.00 90 PRO A N 1
ATOM 722 C CA . PRO A 1 90 ? -7.516 -2.321 5.313 1.00 91.00 90 PRO A CA 1
ATOM 723 C C . PRO A 1 90 ? -6.423 -1.901 6.304 1.00 91.00 90 PRO A C 1
ATOM 725 O O . PRO A 1 90 ? -6.452 -0.789 6.827 1.00 91.00 90 PRO A O 1
ATOM 728 N N . CYS A 1 91 ? -5.410 -2.744 6.508 1.00 91.56 91 CYS A N 1
ATOM 729 C CA . CYS A 1 91 ? -4.208 -2.335 7.244 1.00 91.56 91 CYS A CA 1
ATOM 730 C C . CYS A 1 91 ? -3.410 -1.296 6.447 1.00 91.56 91 CYS A C 1
ATOM 732 O O . CYS A 1 91 ? -2.836 -0.375 7.022 1.00 91.56 91 CYS A O 1
ATOM 734 N N . VAL A 1 92 ? -3.387 -1.428 5.118 1.00 95.00 92 VAL A N 1
ATOM 735 C CA . VAL A 1 92 ? -2.673 -0.518 4.223 1.00 95.00 92 VAL A CA 1
ATOM 736 C C . VAL A 1 92 ? -3.533 -0.148 3.017 1.00 95.00 92 VAL A C 1
ATOM 738 O O . VAL A 1 92 ? -4.104 -1.017 2.364 1.00 95.00 92 VAL A O 1
ATOM 741 N N . VAL A 1 93 ? -3.581 1.137 2.680 1.00 95.62 93 VAL A N 1
ATOM 742 C CA . VAL A 1 93 ? -4.004 1.653 1.377 1.00 95.62 93 VAL A CA 1
ATOM 743 C C . VAL A 1 93 ? -2.745 1.984 0.584 1.00 95.62 93 VAL A C 1
ATOM 745 O O . VAL A 1 93 ? -1.998 2.887 0.954 1.00 95.62 93 VAL A O 1
ATOM 748 N N . LEU A 1 94 ? -2.506 1.240 -0.493 1.00 96.38 94 LEU A N 1
ATOM 749 C CA . LEU A 1 94 ? -1.369 1.433 -1.385 1.00 96.38 94 LEU A CA 1
ATOM 750 C C . LEU A 1 94 ? -1.822 2.152 -2.653 1.00 96.38 94 LEU A C 1
ATOM 752 O O . LEU A 1 94 ? -2.698 1.662 -3.361 1.00 96.38 94 LEU A O 1
ATOM 756 N N . VAL A 1 95 ? -1.204 3.284 -2.956 1.00 94.62 95 VAL A N 1
ATOM 757 C CA . VAL A 1 95 ? -1.479 4.075 -4.153 1.00 94.62 95 VAL A CA 1
ATOM 758 C C . VAL A 1 95 ? -0.363 3.855 -5.169 1.00 94.62 95 VAL A C 1
ATOM 760 O O . VAL A 1 95 ? 0.801 4.090 -4.849 1.00 94.62 95 VAL A O 1
ATOM 763 N N . LEU A 1 96 ? -0.726 3.400 -6.370 1.00 93.44 96 LEU A N 1
ATOM 764 C CA . LEU A 1 96 ? 0.192 3.118 -7.482 1.00 93.44 96 LEU A CA 1
ATOM 765 C C . LEU A 1 96 ? -0.145 3.991 -8.697 1.00 93.44 96 LEU A C 1
ATOM 767 O O . LEU A 1 96 ? -1.317 4.294 -8.938 1.00 93.44 96 LEU A O 1
ATOM 771 N N . GLU A 1 97 ? 0.875 4.381 -9.461 1.00 87.31 97 GLU A N 1
ATOM 772 C CA . GLU A 1 97 ? 0.737 5.282 -10.613 1.00 87.31 97 GLU A CA 1
ATOM 773 C C . GLU A 1 97 ? 0.364 4.533 -11.897 1.00 87.31 97 GLU A C 1
ATOM 775 O O . GLU A 1 97 ? -0.667 4.821 -12.513 1.00 87.31 97 GLU A O 1
ATOM 780 N N . GLY A 1 98 ? 1.211 3.586 -12.306 1.00 86.62 98 GLY A N 1
ATOM 781 C CA . GLY A 1 98 ? 1.171 2.990 -13.633 1.00 86.62 98 GLY A CA 1
ATOM 782 C C . GLY A 1 98 ? 0.522 1.608 -13.711 1.00 86.62 98 GLY A C 1
ATOM 783 O O . GLY A 1 98 ? 0.182 0.946 -12.728 1.00 86.62 98 GLY A O 1
ATOM 784 N N . GLN A 1 99 ? 0.305 1.166 -14.953 1.00 89.44 99 GLN A N 1
ATOM 785 C CA . GLN A 1 99 ? -0.270 -0.150 -15.246 1.00 89.44 99 GLN A CA 1
ATOM 786 C C . GLN A 1 99 ? 0.718 -1.290 -14.973 1.00 89.44 99 GLN A C 1
ATOM 788 O O . GLN A 1 99 ? 0.285 -2.379 -14.599 1.00 89.44 99 GLN A O 1
ATOM 793 N N . THR A 1 100 ? 2.020 -1.043 -15.140 1.00 92.25 100 THR A N 1
ATOM 794 C CA . THR A 1 100 ? 3.076 -2.031 -14.889 1.00 92.25 100 THR A CA 1
ATOM 795 C C . THR A 1 100 ? 3.091 -2.420 -13.405 1.00 92.25 100 THR A C 1
ATOM 797 O O . THR A 1 100 ? 3.066 -3.601 -13.059 1.00 92.25 100 THR A O 1
ATOM 800 N N . GLU A 1 101 ? 3.017 -1.439 -12.505 1.00 94.50 101 GLU A N 1
ATOM 801 C CA . GLU A 1 101 ? 2.958 -1.641 -11.056 1.00 94.50 101 GLU A CA 1
ATOM 802 C C . GLU A 1 101 ? 1.684 -2.369 -10.639 1.00 94.50 101 GLU A C 1
ATOM 804 O O . GLU A 1 101 ? 1.726 -3.261 -9.792 1.00 94.50 101 GLU A O 1
ATOM 809 N N . MET A 1 102 ? 0.558 -2.034 -11.273 1.00 93.88 102 MET A N 1
ATOM 810 C CA . MET A 1 102 ? -0.721 -2.712 -11.054 1.00 93.88 102 MET A CA 1
ATOM 811 C C . MET A 1 102 ? -0.711 -4.183 -11.489 1.00 93.88 102 MET A C 1
ATOM 813 O O . MET A 1 102 ? -1.570 -4.932 -11.033 1.00 93.88 102 MET A O 1
ATOM 817 N N . ALA A 1 103 ? 0.229 -4.610 -12.336 1.00 94.31 103 ALA A N 1
ATOM 818 C CA . ALA A 1 103 ? 0.437 -6.020 -12.660 1.00 94.31 103 ALA A CA 1
ATOM 819 C C . ALA A 1 103 ? 1.411 -6.691 -11.676 1.00 94.31 103 ALA A C 1
ATOM 821 O O . ALA A 1 103 ? 1.134 -7.776 -11.165 1.00 94.31 103 ALA A O 1
ATOM 822 N N . HIS A 1 104 ? 2.537 -6.041 -11.371 1.00 96.56 104 HIS A N 1
ATOM 823 C CA . HIS A 1 104 ? 3.600 -6.642 -10.564 1.00 96.56 104 HIS A CA 1
ATOM 824 C C . HIS A 1 104 ? 3.316 -6.657 -9.063 1.00 96.56 104 HIS A C 1
ATOM 826 O O . HIS A 1 104 ? 3.512 -7.679 -8.407 1.00 96.56 104 HIS A O 1
ATOM 832 N N . VAL A 1 105 ? 2.871 -5.533 -8.497 1.00 96.56 105 VAL A N 1
ATOM 833 C CA . VAL A 1 105 ? 2.733 -5.390 -7.044 1.00 96.56 105 VAL A CA 1
ATOM 834 C C . VAL A 1 105 ? 1.706 -6.371 -6.473 1.00 96.56 105 VAL A C 1
ATOM 836 O O . VAL A 1 105 ? 2.059 -7.059 -5.518 1.00 96.56 105 VAL A O 1
ATOM 839 N N . PRO A 1 106 ? 0.486 -6.534 -7.029 1.00 96.25 106 PRO A N 1
ATOM 840 C CA . PRO A 1 106 ? -0.451 -7.523 -6.498 1.00 96.25 106 PRO A CA 1
ATOM 841 C C . PRO A 1 106 ? 0.112 -8.948 -6.507 1.00 96.25 106 PRO A C 1
ATOM 843 O O . PRO A 1 106 ? -0.087 -9.680 -5.542 1.00 96.25 106 PRO A O 1
ATOM 846 N N . ALA A 1 107 ? 0.846 -9.328 -7.558 1.00 96.38 107 ALA A N 1
ATOM 847 C CA . ALA A 1 107 ? 1.452 -10.651 -7.666 1.00 96.38 107 ALA A CA 1
ATOM 848 C C . ALA A 1 107 ? 2.580 -10.864 -6.640 1.00 96.38 107 ALA A C 1
ATOM 850 O O . ALA A 1 107 ? 2.669 -11.931 -6.038 1.00 96.38 107 ALA A O 1
ATOM 851 N N . LEU A 1 108 ? 3.396 -9.837 -6.375 1.00 96.06 108 LEU A N 1
ATOM 852 C CA . LEU A 1 108 ? 4.401 -9.874 -5.307 1.00 96.06 108 LEU A CA 1
ATOM 853 C C . LEU A 1 108 ? 3.758 -10.001 -3.919 1.00 96.06 108 LEU A C 1
ATOM 855 O O . LEU A 1 108 ? 4.219 -10.783 -3.091 1.00 96.06 108 LEU A O 1
ATOM 859 N N . LEU A 1 109 ? 2.675 -9.262 -3.659 1.00 96.31 109 LEU A N 1
ATOM 860 C CA . LEU A 1 109 ? 1.941 -9.355 -2.393 1.00 96.31 109 LEU A CA 1
ATOM 861 C C . LEU A 1 109 ? 1.279 -10.725 -2.212 1.00 96.31 109 LEU A C 1
ATOM 863 O O . LEU A 1 109 ? 1.227 -11.231 -1.092 1.00 96.31 109 LEU A O 1
ATOM 867 N N . ASP A 1 110 ? 0.794 -11.333 -3.296 1.00 95.94 110 ASP A N 1
ATOM 868 C CA . ASP A 1 110 ? 0.253 -12.692 -3.279 1.00 95.94 110 ASP A CA 1
ATOM 869 C C . ASP A 1 110 ? 1.335 -13.733 -2.980 1.00 95.94 110 ASP A C 1
ATOM 871 O O . ASP A 1 110 ? 1.145 -14.576 -2.104 1.00 95.94 110 ASP A O 1
ATOM 875 N N . ALA A 1 111 ? 2.516 -13.597 -3.592 1.00 94.69 111 ALA A N 1
ATOM 876 C CA . ALA A 1 111 ? 3.675 -14.434 -3.286 1.00 94.69 111 ALA A CA 1
ATOM 877 C C . ALA A 1 111 ? 4.133 -14.311 -1.817 1.00 94.69 111 ALA A C 1
ATOM 879 O O . ALA A 1 111 ? 4.605 -15.285 -1.234 1.00 94.69 111 ALA A O 1
ATOM 880 N N . LEU A 1 112 ? 3.933 -13.144 -1.189 1.00 93.56 112 LEU A N 1
ATOM 881 C CA . LEU A 1 112 ? 4.169 -12.913 0.244 1.00 93.56 112 LEU A CA 1
ATOM 882 C C . LEU A 1 112 ? 2.982 -13.301 1.152 1.00 93.56 112 LEU A C 1
ATOM 884 O O . LEU A 1 112 ? 3.074 -13.169 2.373 1.00 93.56 112 LEU A O 1
ATOM 888 N N . GLY A 1 113 ? 1.859 -13.766 0.596 1.00 94.38 113 GLY A N 1
ATOM 889 C CA . GLY A 1 113 ? 0.675 -14.180 1.359 1.00 94.38 113 GLY A CA 1
ATOM 890 C C . GLY A 1 113 ? -0.139 -13.032 1.976 1.00 94.38 113 GLY A C 1
ATOM 891 O O . GLY A 1 113 ? -0.895 -13.255 2.927 1.00 94.38 113 GLY A O 1
ATOM 892 N N . ILE A 1 114 ? 0.001 -11.807 1.458 1.00 93.06 114 ILE A N 1
ATOM 893 C CA . ILE A 1 114 ? -0.676 -10.593 1.953 1.00 93.06 114 ILE A CA 1
ATOM 894 C C . ILE A 1 114 ? -1.601 -9.934 0.914 1.00 93.06 114 ILE A C 1
ATOM 896 O O . ILE A 1 114 ? -1.786 -8.718 0.905 1.00 93.06 114 ILE A O 1
ATOM 900 N N . SER A 1 115 ? -2.213 -10.735 0.040 1.00 89.50 115 SER A N 1
ATOM 901 C CA . SER A 1 115 ? -3.056 -10.274 -1.074 1.00 89.50 115 SER A CA 1
ATOM 902 C C . SER A 1 115 ? -4.502 -9.924 -0.702 1.00 89.50 115 SER A C 1
ATOM 904 O O . SER A 1 115 ? -5.266 -9.465 -1.555 1.00 89.50 115 SER A O 1
ATOM 906 N N . LYS A 1 116 ? -4.929 -10.124 0.554 1.00 89.56 116 LYS A N 1
ATOM 907 C CA . LYS A 1 116 ? -6.325 -9.851 0.931 1.00 89.56 116 LYS A CA 1
ATOM 908 C C . LYS A 1 116 ? -6.597 -8.341 0.950 1.00 89.56 116 LYS A C 1
ATOM 910 O O . LYS A 1 116 ? -5.791 -7.595 1.508 1.00 89.56 116 LYS A O 1
ATOM 915 N N . PRO A 1 117 ? -7.778 -7.876 0.496 1.00 87.25 117 PRO A N 1
ATOM 916 C CA . PRO A 1 117 ? -8.133 -6.454 0.531 1.00 87.25 117 PRO A CA 1
ATOM 917 C C . PRO A 1 117 ? -8.132 -5.814 1.927 1.00 87.25 117 PRO A C 1
ATOM 919 O O . PRO A 1 117 ? -8.031 -4.595 2.031 1.00 87.25 117 PRO A O 1
ATOM 922 N N . GLN A 1 118 ? -8.280 -6.607 2.996 1.00 86.88 118 GLN A N 1
ATOM 923 C CA . GLN A 1 118 ? -8.174 -6.157 4.392 1.00 86.88 118 GLN A CA 1
ATOM 924 C C . GLN A 1 118 ? -6.715 -6.006 4.861 1.00 86.88 118 GLN A C 1
ATOM 926 O O . GLN A 1 118 ? -6.448 -5.349 5.862 1.00 86.88 118 GLN A O 1
ATOM 931 N N . GLN A 1 119 ? -5.756 -6.609 4.159 1.00 91.56 119 GLN A N 1
ATOM 932 C CA . GLN A 1 119 ? -4.329 -6.433 4.426 1.00 91.56 119 GLN A CA 1
ATOM 933 C C . GLN A 1 119 ? -3.817 -5.235 3.630 1.00 91.56 119 GLN A C 1
ATOM 935 O O . GLN A 1 119 ? -3.378 -4.249 4.219 1.00 91.56 119 GLN A O 1
ATOM 940 N N . VAL A 1 120 ? -3.955 -5.288 2.303 1.00 94.75 120 VAL A N 1
ATOM 941 C CA . VAL A 1 120 ? -3.531 -4.218 1.398 1.00 94.75 120 VAL A CA 1
ATOM 942 C C . VAL A 1 120 ? -4.640 -3.925 0.392 1.00 94.75 120 VAL A C 1
ATOM 944 O O . VAL A 1 120 ? -5.038 -4.782 -0.395 1.00 94.75 120 VAL A O 1
ATOM 947 N N . ARG A 1 121 ? -5.135 -2.687 0.392 1.00 94.44 121 ARG A N 1
ATOM 948 C CA . ARG A 1 121 ? -6.065 -2.168 -0.611 1.00 94.44 121 ARG A CA 1
ATOM 949 C C . ARG A 1 121 ? -5.299 -1.317 -1.612 1.00 94.44 121 ARG A C 1
ATOM 951 O O . ARG A 1 121 ? -4.827 -0.237 -1.273 1.00 94.44 121 ARG A O 1
ATOM 958 N N . ILE A 1 122 ? -5.207 -1.799 -2.845 1.00 94.56 122 ILE A N 1
ATOM 959 C CA . ILE A 1 122 ? -4.483 -1.117 -3.918 1.00 94.56 122 ILE A CA 1
ATOM 960 C C . ILE A 1 122 ? -5.427 -0.160 -4.650 1.00 94.56 122 ILE A C 1
ATOM 962 O O . ILE A 1 122 ? -6.514 -0.551 -5.075 1.00 94.56 122 ILE A O 1
ATOM 966 N N . ILE A 1 123 ? -5.001 1.091 -4.804 1.00 92.31 123 ILE A N 1
ATOM 967 C CA . ILE A 1 123 ? -5.698 2.149 -5.528 1.00 92.31 123 ILE A CA 1
ATOM 968 C C . ILE A 1 123 ? -4.827 2.580 -6.706 1.00 92.31 123 ILE A C 1
ATOM 970 O O . ILE A 1 123 ? -3.691 3.012 -6.531 1.00 92.31 123 ILE A O 1
ATOM 974 N N . ASN A 1 124 ? -5.382 2.481 -7.912 1.00 89.69 124 ASN A N 1
ATOM 975 C CA . ASN A 1 124 ? -4.738 2.988 -9.117 1.00 89.69 124 ASN A CA 1
ATOM 976 C C . ASN A 1 124 ? -5.024 4.489 -9.251 1.00 89.69 124 ASN A C 1
ATOM 978 O O . ASN A 1 124 ? -6.169 4.878 -9.496 1.00 89.69 124 ASN A O 1
ATOM 982 N N . GLN A 1 125 ? -3.989 5.312 -9.099 1.00 82.00 125 GLN A N 1
ATOM 983 C CA . GLN A 1 125 ? -4.082 6.766 -9.197 1.00 82.00 125 GLN A CA 1
ATOM 984 C C . GLN A 1 125 ? -4.178 7.251 -10.647 1.00 82.00 125 GLN A C 1
ATOM 986 O O . GLN A 1 125 ? -4.714 8.328 -10.893 1.00 82.00 125 GLN A O 1
ATOM 991 N N . ARG A 1 126 ? -3.707 6.449 -11.613 1.00 71.31 126 ARG A N 1
ATOM 992 C CA . ARG A 1 126 ? -3.663 6.698 -13.067 1.00 71.31 126 ARG A CA 1
ATOM 993 C C . ARG A 1 126 ? -2.852 7.915 -13.518 1.00 71.31 126 ARG A C 1
ATOM 995 O O . ARG A 1 126 ? -2.392 7.914 -14.655 1.00 71.31 126 ARG A O 1
ATOM 1002 N N . THR A 1 127 ? -2.718 8.954 -12.693 1.00 62.97 127 THR A N 1
ATOM 1003 C CA . THR A 1 127 ? -1.970 10.178 -12.997 1.00 62.97 127 THR A CA 1
ATOM 1004 C C . THR A 1 127 ? -1.230 10.702 -11.765 1.00 62.97 127 THR A C 1
ATOM 1006 O O . THR A 1 127 ? -1.791 10.780 -10.673 1.00 62.97 127 THR A O 1
ATOM 1009 N N . SER A 1 128 ? 0.010 11.154 -11.948 1.00 59.59 128 SER A N 1
ATOM 1010 C CA . SER A 1 128 ? 0.819 11.806 -10.906 1.00 59.59 128 SER A CA 1
ATOM 1011 C C . SER A 1 128 ? 0.341 13.216 -10.525 1.00 59.59 128 SER A C 1
ATOM 1013 O O . SER A 1 128 ? 0.879 13.820 -9.593 1.00 59.59 128 SER A O 1
ATOM 1015 N N . SER A 1 129 ? -0.667 13.765 -11.220 1.00 56.81 129 SER A N 1
ATOM 1016 C CA . SER A 1 129 ? -1.233 15.095 -10.950 1.00 56.81 129 SER A CA 1
ATOM 1017 C C . SER A 1 129 ? -2.262 15.128 -9.824 1.00 56.81 129 SER A C 1
ATOM 1019 O O . SER A 1 129 ? -2.477 16.196 -9.240 1.00 56.81 129 SER A O 1
ATOM 1021 N N . ASP A 1 130 ? -2.896 13.994 -9.526 1.00 64.44 130 ASP A N 1
ATOM 1022 C CA . ASP A 1 130 ? -3.897 13.918 -8.468 1.00 64.44 130 ASP A CA 1
ATOM 1023 C C . ASP A 1 130 ? -3.226 13.906 -7.095 1.00 64.44 130 ASP A C 1
ATOM 1025 O O . ASP A 1 130 ? -2.148 13.351 -6.910 1.00 64.44 130 ASP A O 1
ATOM 1029 N N . ARG A 1 131 ? -3.854 14.544 -6.107 1.00 66.56 131 ARG A N 1
ATOM 1030 C CA . ARG A 1 131 ? -3.358 14.532 -4.729 1.00 66.56 131 ARG A CA 1
ATOM 1031 C C . ARG A 1 131 ? -4.169 13.528 -3.921 1.00 66.56 131 ARG A C 1
ATOM 1033 O O . ARG A 1 131 ? -5.388 13.703 -3.835 1.00 66.56 131 ARG A O 1
ATOM 1040 N N . PRO A 1 132 ? -3.547 12.549 -3.245 1.00 78.81 132 PRO A N 1
ATOM 1041 C CA . PRO A 1 132 ? -4.257 11.571 -2.422 1.00 78.81 132 PRO A CA 1
ATOM 1042 C C . PRO A 1 132 ? -4.774 12.167 -1.094 1.00 78.81 132 PRO A C 1
ATOM 1044 O O . PRO A 1 132 ? -4.907 11.465 -0.096 1.00 78.81 132 PRO A O 1
ATOM 1047 N N . ASN A 1 133 ? -5.125 13.457 -1.062 1.00 84.94 133 ASN A N 1
ATOM 1048 C CA . ASN A 1 133 ? -5.619 14.166 0.120 1.00 84.94 133 ASN A CA 1
ATOM 1049 C C . ASN A 1 133 ? -6.898 13.531 0.682 1.00 84.94 133 ASN A C 1
ATOM 1051 O O . ASN A 1 133 ? -7.070 13.445 1.894 1.00 84.94 133 ASN A O 1
ATOM 1055 N N . GLN A 1 134 ? -7.801 13.077 -0.194 1.00 84.94 134 GLN A N 1
ATOM 1056 C CA . GLN A 1 134 ? -9.018 12.375 0.229 1.00 84.94 134 GLN A CA 1
ATOM 1057 C C . GLN A 1 134 ? -8.694 11.019 0.867 1.00 84.94 134 GLN A C 1
ATOM 1059 O O . GLN A 1 134 ? -9.354 10.621 1.824 1.00 84.94 134 GLN A O 1
ATOM 1064 N N . LEU A 1 135 ? -7.649 10.337 0.383 1.00 88.75 135 LEU A N 1
ATOM 1065 C CA . LEU A 1 135 ? -7.185 9.085 0.975 1.00 88.75 135 LEU A CA 1
ATOM 1066 C C . LEU A 1 135 ? -6.545 9.328 2.341 1.00 88.75 135 LEU A C 1
ATOM 1068 O O . LEU A 1 135 ? -6.819 8.562 3.253 1.00 88.75 135 LEU A O 1
ATOM 1072 N N . ALA A 1 136 ? -5.785 10.414 2.519 1.00 88.44 136 ALA A N 1
ATOM 1073 C CA . ALA A 1 136 ? -5.246 10.793 3.828 1.00 88.44 136 ALA A CA 1
ATOM 1074 C C . ALA A 1 136 ? -6.357 10.962 4.882 1.00 88.44 136 ALA A C 1
ATOM 1076 O O . ALA A 1 136 ? -6.245 10.431 5.986 1.00 88.44 136 ALA A O 1
ATOM 1077 N N . ARG A 1 137 ? -7.476 11.610 4.525 1.00 87.56 137 ARG A N 1
ATOM 1078 C CA . ARG A 1 137 ? -8.656 11.686 5.409 1.00 87.56 137 ARG A CA 1
ATOM 1079 C C . ARG A 1 137 ? -9.257 10.308 5.674 1.00 87.56 137 ARG A C 1
ATOM 1081 O O . ARG A 1 137 ? -9.505 9.960 6.820 1.00 87.56 137 ARG A O 1
ATOM 1088 N N . TYR A 1 138 ? -9.439 9.498 4.628 1.00 86.56 138 TYR A N 1
ATOM 1089 C CA . TYR A 1 138 ? -10.005 8.150 4.755 1.00 86.56 138 TYR A CA 1
ATOM 1090 C C . TYR A 1 138 ? -9.196 7.237 5.692 1.00 86.56 138 TYR A C 1
ATOM 1092 O O . TYR A 1 138 ? -9.795 6.501 6.472 1.00 86.56 138 TYR A O 1
ATOM 1100 N N . VAL A 1 139 ? -7.860 7.288 5.634 1.00 89.38 139 VAL A N 1
ATOM 1101 C CA . VAL A 1 139 ? -6.983 6.435 6.456 1.00 89.38 139 VAL A CA 1
ATOM 1102 C C . VAL A 1 139 ? -6.746 6.971 7.870 1.00 89.38 139 VAL A C 1
ATOM 1104 O O . VAL A 1 139 ? -6.061 6.323 8.661 1.00 89.38 139 VAL A O 1
ATOM 1107 N N . SER A 1 140 ? -7.261 8.161 8.193 1.00 87.25 140 SER A N 1
ATOM 1108 C CA . SER A 1 140 ? -7.011 8.792 9.488 1.00 87.25 140 SER A CA 1
ATOM 1109 C C . SER A 1 140 ? -7.531 7.901 10.626 1.00 87.25 140 SER A C 1
ATOM 1111 O O . SER A 1 140 ? -8.670 7.427 10.550 1.00 87.25 140 SER A O 1
ATOM 1113 N N . PRO A 1 141 ? -6.726 7.646 11.680 1.00 86.06 141 PRO A N 1
ATOM 1114 C CA . PRO A 1 141 ? -7.152 6.813 12.797 1.00 86.06 141 PRO A CA 1
ATOM 1115 C C . PRO A 1 141 ? -8.461 7.314 13.407 1.00 86.06 141 PRO A C 1
ATOM 1117 O O . PRO A 1 141 ? -8.607 8.499 13.713 1.00 86.06 141 PRO A O 1
ATOM 1120 N N . ARG A 1 142 ? -9.406 6.391 13.605 1.00 82.38 142 ARG A N 1
ATOM 1121 C CA . ARG A 1 142 ? -10.664 6.682 14.295 1.00 82.38 142 ARG A CA 1
ATOM 1122 C C . ARG A 1 142 ? -10.475 6.484 15.784 1.00 82.38 142 ARG A C 1
ATOM 1124 O O . ARG A 1 142 ? -10.210 5.367 16.233 1.00 82.38 142 ARG A O 1
ATOM 1131 N N . LEU A 1 143 ? -10.576 7.563 16.540 1.00 79.56 143 LEU A N 1
ATOM 1132 C CA . LEU A 1 143 ? -10.356 7.532 17.973 1.00 79.56 143 LEU A CA 1
ATOM 1133 C C . LEU A 1 143 ? -11.578 6.949 18.672 1.00 79.56 143 LEU A C 1
ATOM 1135 O O . LEU A 1 143 ? -12.705 7.387 18.474 1.00 79.56 143 LEU A O 1
ATOM 1139 N N . GLY A 1 144 ? -11.332 5.946 19.502 1.00 72.81 144 GLY A N 1
ATOM 1140 C CA . GLY A 1 144 ? -12.301 5.406 20.438 1.00 72.81 144 GLY A CA 1
ATOM 1141 C C . GLY A 1 144 ? -12.171 6.065 21.809 1.00 72.81 144 GLY A C 1
ATOM 1142 O O . GLY A 1 144 ? -11.584 7.136 21.981 1.00 72.81 144 GLY A O 1
ATOM 1143 N N . ARG A 1 145 ? -12.728 5.397 22.822 1.00 67.88 145 ARG A N 1
ATOM 1144 C CA . ARG A 1 145 ? -12.722 5.912 24.195 1.00 67.88 145 ARG A CA 1
ATOM 1145 C C . ARG A 1 145 ? -11.319 6.025 24.780 1.00 67.88 145 ARG A C 1
ATOM 1147 O O . ARG A 1 145 ? -10.433 5.215 24.503 1.00 67.88 145 ARG A O 1
ATOM 1154 N N . VAL A 1 146 ? -11.176 6.975 25.693 1.00 66.00 146 VAL A N 1
ATOM 1155 C CA . VAL A 1 146 ? -10.033 7.065 26.600 1.00 66.00 146 VAL A CA 1
ATOM 1156 C C . VAL A 1 146 ? -10.239 6.079 27.752 1.00 66.00 146 VAL A C 1
ATOM 1158 O O . VAL A 1 146 ? -11.315 6.029 28.346 1.00 66.00 146 VAL A O 1
ATOM 1161 N N . ARG A 1 147 ? -9.223 5.272 28.063 1.00 61.97 147 ARG A N 1
ATOM 1162 C CA . ARG A 1 147 ? -9.227 4.339 29.197 1.00 61.97 147 ARG A CA 1
ATOM 1163 C C . ARG A 1 147 ? -7.955 4.524 30.015 1.00 61.97 147 ARG A C 1
ATOM 1165 O O . ARG A 1 147 ? -6.884 4.077 29.608 1.00 61.97 147 ARG A O 1
ATOM 1172 N N . GLY A 1 148 ? -8.089 5.183 31.167 1.00 65.56 148 GLY A N 1
ATOM 1173 C CA . GLY A 1 148 ? -6.932 5.694 31.911 1.00 65.56 148 GLY A CA 1
ATOM 1174 C C . GLY A 1 148 ? -6.184 6.724 31.064 1.00 65.56 148 GLY A C 1
ATOM 1175 O O . GLY A 1 148 ? -6.820 7.565 30.440 1.00 65.56 148 GLY A O 1
ATOM 1176 N N . ASP A 1 149 ? -4.865 6.583 30.955 1.00 62.62 149 ASP A N 1
ATOM 1177 C CA . ASP A 1 149 ? -4.012 7.489 30.171 1.00 62.62 149 ASP A CA 1
ATOM 1178 C C . ASP A 1 149 ? -3.836 7.051 28.707 1.00 62.62 149 ASP A C 1
ATOM 1180 O O . ASP A 1 149 ? -2.878 7.453 28.053 1.00 62.62 149 ASP A O 1
ATOM 1184 N N . ARG A 1 150 ? -4.692 6.169 28.172 1.00 61.09 150 ARG A N 1
ATOM 1185 C CA . ARG A 1 150 ? -4.586 5.669 26.790 1.00 61.09 150 ARG A CA 1
ATOM 1186 C C . ARG A 1 150 ? -5.839 5.965 25.990 1.00 61.09 150 ARG A C 1
ATOM 1188 O O . ARG A 1 150 ? -6.932 5.556 26.386 1.00 61.09 150 ARG A O 1
ATOM 1195 N N . GLN A 1 151 ? -5.674 6.592 24.829 1.00 67.19 151 GLN A N 1
ATOM 1196 C CA . GLN A 1 151 ? -6.743 6.687 23.843 1.00 67.19 151 GLN A CA 1
ATOM 1197 C C . GLN A 1 151 ? -6.782 5.409 23.003 1.00 67.19 151 GLN A C 1
ATOM 1199 O O . GLN A 1 151 ? -5.829 5.052 22.309 1.00 67.19 151 GLN A O 1
ATOM 1204 N N . LEU A 1 152 ? -7.880 4.666 23.118 1.00 68.38 152 LEU A N 1
ATOM 1205 C CA . LEU A 1 152 ? -8.075 3.437 22.358 1.00 68.38 152 LEU A CA 1
ATOM 1206 C C . LEU A 1 152 ? -8.479 3.808 20.936 1.00 68.38 152 LEU A C 1
ATOM 1208 O O . LEU A 1 152 ? -9.209 4.771 20.738 1.00 68.38 152 LEU A O 1
ATOM 1212 N N . ILE A 1 153 ? -8.037 3.039 19.946 1.00 71.62 153 ILE A N 1
ATOM 1213 C CA . ILE A 1 153 ? -8.450 3.242 18.555 1.00 71.62 153 ILE A CA 1
ATOM 1214 C C . ILE A 1 153 ? -9.700 2.393 18.298 1.00 71.62 153 ILE A C 1
ATOM 1216 O O . ILE A 1 153 ? -9.772 1.230 18.711 1.00 71.62 153 ILE A O 1
ATOM 1220 N N . GLU A 1 154 ? -10.717 2.987 17.679 1.00 71.00 154 GLU A N 1
ATOM 1221 C CA . GLU A 1 154 ? -12.001 2.335 17.414 1.00 71.00 154 GLU A CA 1
ATOM 1222 C C . GLU A 1 154 ? -11.916 1.346 16.246 1.00 71.00 154 GLU A C 1
ATOM 1224 O O . GLU A 1 154 ? -12.601 0.328 16.250 1.00 71.00 154 GLU A O 1
ATOM 1229 N N . ALA A 1 155 ? -11.037 1.598 15.280 1.00 70.56 155 ALA A N 1
ATOM 1230 C CA . ALA A 1 155 ? -10.696 0.682 14.197 1.00 70.56 155 ALA A CA 1
ATOM 1231 C C . ALA A 1 155 ? -9.179 0.457 14.170 1.00 70.56 155 ALA A C 1
ATOM 1233 O O . ALA A 1 155 ? -8.424 1.281 14.674 1.00 70.56 155 ALA A O 1
ATOM 1234 N N . GLY A 1 156 ? -8.710 -0.649 13.587 1.00 70.12 156 GLY A N 1
ATOM 1235 C CA . GLY A 1 156 ? -7.272 -0.803 13.351 1.00 70.12 156 GLY A CA 1
ATOM 1236 C C . GLY A 1 156 ? -6.736 0.387 12.537 1.00 70.12 156 GLY A C 1
ATOM 1237 O O . GLY A 1 156 ? -7.438 0.845 11.634 1.00 70.12 156 GLY A O 1
ATOM 1238 N N . PRO A 1 157 ? -5.543 0.919 12.850 1.00 82.44 157 PRO A N 1
ATOM 1239 C CA . PRO A 1 157 ? -4.942 1.980 12.049 1.00 82.44 157 PRO A CA 1
ATOM 1240 C C . PRO A 1 157 ? -4.743 1.514 10.602 1.00 82.44 157 PRO A C 1
ATOM 1242 O O . PRO A 1 157 ? -4.258 0.407 10.359 1.00 82.44 157 PRO A O 1
ATOM 1245 N N . THR A 1 158 ? -5.069 2.385 9.653 1.00 91.31 158 THR A N 1
ATOM 1246 C CA . THR A 1 158 ? -4.776 2.184 8.236 1.00 91.31 158 THR A CA 1
ATOM 1247 C C . THR A 1 158 ? -3.597 3.065 7.849 1.00 91.31 158 THR A C 1
ATOM 1249 O O . THR A 1 158 ? -3.626 4.272 8.067 1.00 91.31 158 THR A O 1
ATOM 1252 N N . ALA A 1 159 ? -2.558 2.483 7.258 1.00 94.69 159 ALA A N 1
ATOM 1253 C CA . ALA A 1 159 ? -1.477 3.264 6.670 1.00 94.69 159 ALA A CA 1
ATOM 1254 C C . ALA A 1 159 ? -1.787 3.629 5.212 1.00 94.69 159 ALA A C 1
ATOM 1256 O O . ALA A 1 159 ? -2.331 2.821 4.465 1.00 94.69 159 ALA A O 1
ATOM 1257 N N . LEU A 1 160 ? -1.401 4.828 4.792 1.00 96.12 160 LEU A N 1
ATOM 1258 C CA . LEU A 1 160 ? -1.351 5.281 3.411 1.00 96.12 160 LEU A CA 1
ATOM 1259 C C . LEU A 1 160 ? 0.088 5.192 2.899 1.00 96.12 160 LEU A C 1
ATOM 1261 O O . LEU A 1 160 ? 0.976 5.907 3.366 1.00 96.12 160 LEU A O 1
ATOM 1265 N N . ILE A 1 161 ? 0.302 4.337 1.905 1.00 96.31 161 ILE A N 1
ATOM 1266 C CA . ILE A 1 161 ? 1.580 4.192 1.210 1.00 96.31 161 ILE A CA 1
ATOM 1267 C C . ILE A 1 161 ? 1.389 4.666 -0.223 1.00 96.31 161 ILE A C 1
ATOM 1269 O O . ILE A 1 161 ? 0.488 4.206 -0.919 1.00 96.31 161 ILE A O 1
ATOM 1273 N N . ILE A 1 162 ? 2.229 5.590 -0.665 1.00 93.75 162 ILE A N 1
ATOM 1274 C CA . ILE A 1 162 ? 2.210 6.124 -2.027 1.00 93.75 162 ILE A CA 1
ATOM 1275 C C . ILE A 1 162 ? 3.483 5.644 -2.710 1.00 93.75 162 ILE A C 1
ATOM 1277 O O . ILE A 1 162 ? 4.560 5.930 -2.202 1.00 93.75 162 ILE A O 1
ATOM 1281 N N . ALA A 1 163 ? 3.381 4.918 -3.822 1.00 93.19 163 ALA A N 1
ATOM 1282 C CA . ALA A 1 163 ? 4.538 4.476 -4.595 1.00 93.19 163 ALA A CA 1
ATOM 1283 C C . ALA A 1 163 ? 4.461 5.026 -6.024 1.00 93.19 163 ALA A C 1
ATOM 1285 O O . ALA A 1 163 ? 3.582 4.629 -6.787 1.00 93.19 163 ALA A O 1
ATOM 1286 N N . MET A 1 164 ? 5.352 5.964 -6.348 1.00 89.44 164 MET A N 1
ATOM 1287 C CA . MET A 1 164 ? 5.300 6.789 -7.566 1.00 89.44 164 MET A CA 1
ATOM 1288 C C . MET A 1 164 ? 6.677 6.879 -8.231 1.00 89.44 164 MET A C 1
ATOM 1290 O O . MET A 1 164 ? 7.711 6.740 -7.564 1.00 89.44 164 MET A O 1
ATOM 1294 N N . ASP A 1 165 ? 6.703 7.204 -9.524 1.00 87.19 165 ASP A N 1
ATOM 1295 C CA . ASP A 1 165 ? 7.932 7.662 -10.169 1.00 87.19 165 ASP A CA 1
ATOM 1296 C C . ASP A 1 165 ? 8.398 8.991 -9.539 1.00 87.19 165 ASP A C 1
ATOM 1298 O O . ASP A 1 165 ? 7.596 9.854 -9.168 1.00 87.19 165 ASP A O 1
ATOM 1302 N N . ALA A 1 166 ? 9.714 9.199 -9.431 1.00 85.75 166 ALA A N 1
ATOM 1303 C CA . ALA A 1 166 ? 10.276 10.457 -8.932 1.00 85.75 166 ALA A CA 1
ATOM 1304 C C . ALA A 1 166 ? 10.249 11.552 -10.011 1.00 85.75 166 ALA A C 1
ATOM 1306 O O . ALA A 1 166 ? 11.289 12.055 -10.438 1.00 85.75 166 ALA A O 1
ATOM 1307 N N . GLU A 1 167 ? 9.054 11.924 -10.467 1.00 82.62 167 GLU A N 1
ATOM 1308 C CA . GLU A 1 167 ? 8.874 12.901 -11.535 1.00 82.62 167 GLU A CA 1
ATOM 1309 C C . GLU A 1 167 ? 7.809 13.966 -11.251 1.00 82.62 167 GLU A C 1
ATOM 1311 O O . GLU A 1 167 ? 7.099 13.970 -10.242 1.00 82.62 167 GLU A O 1
ATOM 1316 N N . GLY A 1 168 ? 7.709 14.920 -12.176 1.00 79.00 168 GLY A N 1
ATOM 1317 C CA . GLY A 1 168 ? 6.688 15.953 -12.138 1.00 79.00 168 GLY A CA 1
ATOM 1318 C C . GLY A 1 168 ? 6.843 16.935 -10.975 1.00 79.00 168 GLY A C 1
ATOM 1319 O O . GLY A 1 168 ? 7.848 16.994 -10.265 1.00 79.00 168 GLY A O 1
ATOM 1320 N N . ARG A 1 169 ? 5.812 17.766 -10.798 1.00 76.06 169 ARG A N 1
ATOM 1321 C CA . ARG A 1 169 ? 5.832 18.889 -9.847 1.00 76.06 169 ARG A CA 1
ATOM 1322 C C . ARG A 1 169 ? 5.833 18.449 -8.381 1.00 76.06 169 ARG A C 1
ATOM 1324 O O . ARG A 1 169 ? 6.328 19.191 -7.535 1.00 76.06 169 ARG A O 1
ATOM 1331 N N . TYR A 1 170 ? 5.222 17.306 -8.084 1.00 77.62 170 TYR A N 1
ATOM 1332 C CA . TYR A 1 170 ? 4.979 16.860 -6.711 1.00 77.62 170 TYR A CA 1
ATOM 1333 C C . TYR A 1 170 ? 6.023 15.855 -6.225 1.00 77.62 170 TYR A C 1
ATOM 1335 O O . TYR A 1 170 ? 6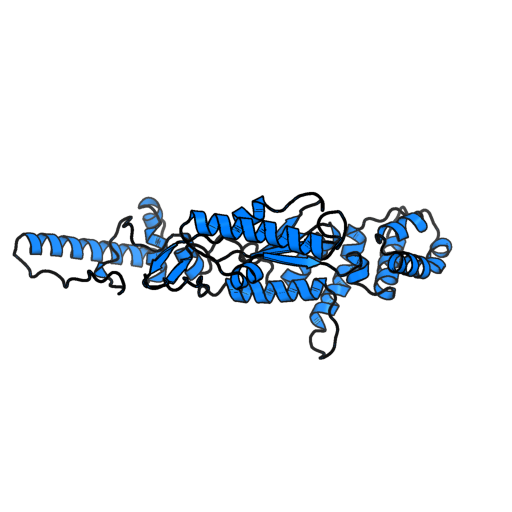.388 15.894 -5.053 1.00 77.62 170 TYR A O 1
ATOM 1343 N N . TRP A 1 171 ? 6.548 15.017 -7.122 1.00 83.50 171 TRP A N 1
ATOM 1344 C CA . TRP A 1 171 ? 7.403 13.887 -6.752 1.00 83.50 171 TRP A CA 1
ATOM 1345 C C . TRP A 1 171 ? 8.838 14.008 -7.279 1.00 83.50 171 TRP A C 1
ATOM 1347 O O . TRP A 1 171 ? 9.723 13.299 -6.805 1.00 83.50 171 TRP A O 1
ATOM 1357 N N . GLY A 1 172 ? 9.104 14.949 -8.191 1.00 83.38 172 GLY A N 1
ATOM 1358 C CA . GLY A 1 172 ? 10.410 15.111 -8.832 1.00 83.38 172 GLY A CA 1
ATOM 1359 C C . GLY A 1 172 ? 11.544 15.441 -7.861 1.00 83.38 172 GLY A C 1
ATOM 1360 O O . GLY A 1 172 ? 12.569 14.759 -7.839 1.00 83.38 172 GLY A O 1
ATOM 1361 N N . THR A 1 173 ? 11.371 16.448 -6.998 1.00 88.81 173 THR A N 1
ATOM 1362 C CA . THR A 1 173 ? 12.444 16.891 -6.085 1.00 88.81 173 THR A CA 1
ATOM 1363 C C . THR A 1 173 ? 12.237 16.394 -4.654 1.00 88.81 173 THR A C 1
ATOM 1365 O O . THR A 1 173 ? 11.087 16.225 -4.235 1.00 88.81 173 THR A O 1
ATOM 1368 N N . PRO A 1 174 ? 13.316 16.170 -3.880 1.00 90.25 174 PRO A N 1
ATOM 1369 C CA . PRO A 1 174 ? 13.209 15.817 -2.464 1.00 90.25 174 PRO A CA 1
ATOM 1370 C C . PRO A 1 174 ? 12.374 16.822 -1.658 1.00 90.25 174 PRO A C 1
ATOM 1372 O O . PRO A 1 174 ? 11.517 16.422 -0.878 1.00 90.25 174 PRO A O 1
ATOM 1375 N N . GLU A 1 175 ? 12.533 18.123 -1.911 1.00 90.19 175 GLU A N 1
ATOM 1376 C CA . GLU A 1 175 ? 11.808 19.181 -1.195 1.00 90.19 175 GLU A CA 1
ATOM 1377 C C . GLU A 1 175 ? 10.319 19.201 -1.560 1.00 90.19 175 GLU A C 1
ATOM 1379 O O . GLU A 1 175 ? 9.469 19.514 -0.726 1.00 90.19 175 GLU A O 1
ATOM 1384 N N . ALA A 1 176 ? 9.975 18.894 -2.816 1.00 89.06 176 ALA A N 1
ATOM 1385 C CA . ALA A 1 176 ? 8.584 18.770 -3.241 1.00 89.06 176 ALA A CA 1
ATOM 1386 C C . ALA A 1 176 ? 7.912 17.556 -2.585 1.00 89.06 176 ALA A C 1
ATOM 1388 O O . ALA A 1 176 ? 6.801 17.688 -2.064 1.00 89.06 176 ALA A O 1
ATOM 1389 N N . ARG A 1 177 ? 8.624 16.422 -2.543 1.00 90.31 177 ARG A N 1
ATOM 1390 C CA . ARG A 1 177 ? 8.191 15.189 -1.875 1.00 90.31 177 ARG A CA 1
ATOM 1391 C C . ARG A 1 177 ? 7.950 15.412 -0.389 1.00 90.31 177 ARG A C 1
ATOM 1393 O O . ARG A 1 177 ? 6.879 15.078 0.105 1.00 90.31 177 ARG A O 1
ATOM 1400 N N . GLU A 1 178 ? 8.909 16.017 0.307 1.00 91.75 178 GLU A N 1
ATOM 1401 C CA . GLU A 1 178 ? 8.805 16.299 1.739 1.00 91.75 178 GLU A CA 1
ATOM 1402 C C . GLU A 1 178 ? 7.661 17.269 2.041 1.00 91.75 178 GLU A C 1
ATOM 1404 O O . GLU A 1 178 ? 6.856 17.014 2.937 1.00 91.75 178 GLU A O 1
ATOM 1409 N N . ARG A 1 179 ? 7.514 18.336 1.242 1.00 91.25 179 ARG A N 1
ATOM 1410 C CA . ARG A 1 179 ? 6.396 19.277 1.377 1.00 91.25 179 ARG A CA 1
ATOM 1411 C C . ARG A 1 179 ? 5.054 18.566 1.257 1.00 91.25 179 ARG A C 1
ATOM 1413 O O . ARG A 1 179 ? 4.187 18.759 2.103 1.00 91.25 179 ARG A O 1
ATOM 1420 N N . HIS A 1 180 ? 4.876 17.751 0.221 1.00 90.00 180 HIS A N 1
ATOM 1421 C CA . HIS A 1 180 ? 3.599 17.089 -0.012 1.00 90.00 180 HIS A CA 1
ATOM 1422 C C . HIS A 1 180 ? 3.325 15.975 1.008 1.00 90.00 180 HIS A C 1
ATOM 1424 O O . HIS A 1 180 ? 2.199 15.825 1.476 1.00 90.00 180 HIS A O 1
ATOM 1430 N N . LEU A 1 181 ? 4.357 15.249 1.441 1.00 91.94 181 LEU A N 1
ATOM 1431 C CA . LEU A 1 181 ? 4.242 14.302 2.546 1.00 91.94 181 LEU A CA 1
ATOM 1432 C C . LEU A 1 181 ? 3.837 15.014 3.848 1.00 91.94 181 LEU A C 1
ATOM 1434 O O . LEU A 1 181 ? 2.974 14.526 4.576 1.00 91.94 181 LEU A O 1
ATOM 1438 N N . GLY A 1 182 ? 4.398 16.198 4.106 1.00 93.69 182 GLY A N 1
ATOM 1439 C CA . GLY A 1 182 ? 4.003 17.078 5.204 1.00 93.69 182 GLY A CA 1
ATOM 1440 C C . GLY A 1 182 ? 2.545 17.537 5.113 1.00 93.69 182 GLY A C 1
ATOM 1441 O O . GLY A 1 182 ? 1.849 17.528 6.126 1.00 93.69 182 GLY A O 1
ATOM 1442 N N . GLU A 1 183 ? 2.052 17.869 3.915 1.00 93.25 183 GLU A N 1
ATOM 1443 C CA . GLU A 1 183 ? 0.634 18.188 3.679 1.00 93.25 183 GLU A CA 1
ATOM 1444 C C . GLU A 1 183 ? -0.277 17.002 4.040 1.00 93.25 183 GLU A C 1
ATOM 1446 O O . GLU A 1 183 ? -1.238 17.171 4.791 1.00 93.25 183 GLU A O 1
ATOM 1451 N N . LEU A 1 184 ? 0.037 15.793 3.561 1.00 93.62 184 LEU A N 1
ATOM 1452 C CA . LEU A 1 184 ? -0.754 14.586 3.838 1.00 93.62 184 LEU A CA 1
ATOM 1453 C C . LEU A 1 184 ? -0.751 14.225 5.329 1.00 93.62 184 LEU A C 1
ATOM 1455 O O . LEU A 1 184 ? -1.802 13.942 5.902 1.00 93.62 184 LEU A O 1
ATOM 1459 N N . ARG A 1 185 ? 0.415 14.292 5.980 1.00 95.50 185 ARG A N 1
ATOM 1460 C CA . ARG A 1 185 ? 0.542 14.098 7.434 1.00 95.50 185 ARG A CA 1
ATOM 1461 C C . ARG A 1 185 ? -0.211 15.173 8.215 1.00 95.50 185 ARG A C 1
ATOM 1463 O O . ARG A 1 185 ? -0.823 14.871 9.234 1.00 95.50 185 ARG A O 1
ATOM 1470 N N . GLY A 1 186 ? -0.207 16.413 7.725 1.00 94.56 186 GLY A N 1
ATOM 1471 C CA . GLY A 1 186 ? -0.983 17.518 8.284 1.00 94.56 186 GLY A CA 1
ATOM 1472 C C . GLY A 1 186 ? -2.487 17.254 8.249 1.00 94.56 186 GLY A C 1
ATOM 1473 O O . GLY A 1 186 ? -3.157 17.500 9.247 1.00 94.56 186 GLY A O 1
ATOM 1474 N N . ILE A 1 187 ? -2.996 16.683 7.151 1.00 94.25 187 ILE A N 1
ATOM 1475 C CA . ILE A 1 187 ? -4.399 16.258 7.037 1.00 94.25 187 ILE A CA 1
ATOM 1476 C C . ILE A 1 187 ? -4.726 15.198 8.093 1.00 94.25 187 ILE A C 1
ATOM 1478 O O . ILE A 1 187 ? -5.684 15.376 8.837 1.00 94.25 187 ILE A O 1
ATOM 1482 N N . VAL A 1 188 ? -3.917 14.137 8.208 1.00 92.88 188 VAL A N 1
ATOM 1483 C CA . VAL A 1 188 ? -4.149 13.079 9.211 1.00 92.88 188 VAL A CA 1
ATOM 1484 C C . VAL A 1 188 ? -4.113 13.646 10.631 1.00 92.88 188 VAL A C 1
ATOM 1486 O O . VAL A 1 188 ? -4.976 13.335 11.449 1.00 92.88 188 VAL A O 1
ATOM 1489 N N . ARG A 1 189 ? -3.147 14.524 10.929 1.00 94.25 189 ARG A N 1
ATOM 1490 C CA . ARG A 1 189 ? -3.047 15.185 12.237 1.00 94.25 189 ARG A CA 1
ATOM 1491 C C . ARG A 1 189 ? -4.286 16.026 12.543 1.00 94.25 189 ARG A C 1
ATOM 1493 O O . ARG A 1 189 ? -4.773 15.985 13.668 1.00 94.25 189 ARG A O 1
ATOM 1500 N N . GLN A 1 190 ? -4.787 16.772 11.559 1.00 93.06 190 GLN A N 1
ATOM 1501 C CA . GLN A 1 190 ? -5.990 17.584 11.710 1.00 93.06 190 GLN A CA 1
ATOM 1502 C C . GLN A 1 190 ? -7.222 16.713 11.995 1.00 93.06 190 GLN A C 1
ATOM 1504 O O . GLN A 1 190 ? -7.947 17.001 12.939 1.00 93.06 190 GLN A O 1
ATOM 1509 N N . GLU A 1 191 ? -7.422 15.627 11.248 1.00 91.69 191 GLU A N 1
ATOM 1510 C CA . GLU A 1 191 ? -8.549 14.700 11.446 1.00 91.69 191 GLU A CA 1
ATOM 1511 C C . GLU A 1 191 ? -8.518 14.027 12.829 1.00 91.69 191 GLU A C 1
ATOM 1513 O O . GLU A 1 191 ? -9.553 13.838 13.466 1.00 91.69 191 GLU A O 1
ATOM 1518 N N . VAL A 1 192 ? -7.328 13.682 13.333 1.00 89.38 192 VAL A N 1
ATOM 1519 C CA . VAL A 1 192 ? -7.160 13.156 14.700 1.00 89.38 192 VAL A CA 1
ATOM 1520 C C . VAL A 1 192 ? -7.466 14.235 15.749 1.00 89.38 192 VAL A C 1
ATOM 1522 O O . VAL A 1 192 ? -8.136 13.955 16.744 1.00 89.38 192 VAL A O 1
ATOM 1525 N N . ALA A 1 193 ? -7.028 15.477 15.524 1.00 88.88 193 ALA A N 1
ATOM 1526 C CA . ALA A 1 193 ? -7.291 16.596 16.430 1.00 88.88 193 ALA A CA 1
ATOM 1527 C C . ALA A 1 193 ? -8.778 16.990 16.478 1.00 88.88 193 ALA A C 1
ATOM 1529 O O . ALA A 1 193 ? -9.293 17.304 17.549 1.00 88.88 193 ALA A O 1
ATOM 1530 N N . GLU A 1 194 ? -9.489 16.925 15.349 1.00 88.06 194 GLU A N 1
ATOM 1531 C CA . GLU A 1 194 ? -10.939 17.164 15.271 1.00 88.06 194 GLU A CA 1
ATOM 1532 C C . GLU A 1 194 ? -11.746 16.121 16.067 1.00 88.06 194 GLU A C 1
ATOM 1534 O O . GLU A 1 194 ? -12.826 16.426 16.573 1.00 88.06 194 GLU A O 1
ATOM 1539 N N . GLN A 1 195 ? -11.188 14.923 16.262 1.00 85.31 195 GLN A N 1
ATOM 1540 C CA . GLN A 1 195 ? -11.721 13.877 17.144 1.00 85.31 195 GLN A CA 1
ATOM 1541 C C . GLN A 1 195 ? -11.274 14.030 18.615 1.00 85.31 195 GLN A C 1
ATOM 1543 O O . GLN A 1 195 ? -11.599 13.186 19.452 1.00 85.31 195 GLN A O 1
ATOM 1548 N N . GLY A 1 196 ? -10.530 15.089 18.951 1.00 83.31 196 GLY A N 1
ATOM 1549 C CA . GLY A 1 196 ? -10.078 15.392 20.311 1.00 83.31 196 GLY A CA 1
ATOM 1550 C C . GLY A 1 196 ? -8.847 14.611 20.779 1.00 83.31 196 GLY A C 1
ATOM 1551 O O . GLY A 1 196 ? -8.591 14.573 21.980 1.00 83.31 196 GLY A O 1
ATOM 1552 N N . GLY A 1 197 ? -8.102 13.978 19.869 1.00 84.00 197 GLY A N 1
ATOM 1553 C CA . GLY A 1 197 ? -6.843 13.308 20.196 1.00 84.00 197 GLY A CA 1
ATOM 1554 C C . GLY A 1 197 ? -5.621 13.989 19.608 1.00 84.00 197 GLY A C 1
ATOM 1555 O O . GLY A 1 197 ? -5.669 15.082 19.045 1.00 84.00 197 GLY A O 1
ATOM 1556 N N . THR A 1 198 ? -4.496 13.300 19.718 1.00 85.88 198 THR A N 1
ATOM 1557 C CA . THR A 1 198 ? -3.207 13.743 19.190 1.00 85.88 198 THR A CA 1
ATOM 1558 C C . THR A 1 198 ? -2.473 12.567 18.573 1.00 85.88 198 THR A C 1
ATOM 1560 O O . THR A 1 198 ? -2.693 11.421 18.955 1.00 85.88 198 THR A O 1
ATOM 1563 N N . ILE A 1 199 ? -1.581 12.861 17.636 1.00 88.06 199 ILE A N 1
ATOM 1564 C CA . ILE A 1 199 ? -0.730 11.870 16.987 1.00 88.06 199 ILE A CA 1
ATOM 1565 C C . ILE A 1 199 ? 0.683 12.434 16.867 1.00 88.06 199 ILE A C 1
ATOM 1567 O O . ILE A 1 199 ? 0.869 13.605 16.517 1.00 88.06 199 ILE A O 1
ATOM 1571 N N . THR A 1 200 ? 1.668 11.612 17.202 1.00 90.00 200 THR A N 1
ATOM 1572 C CA . THR A 1 200 ? 3.087 11.965 17.154 1.00 90.00 200 THR A CA 1
ATOM 1573 C C . THR A 1 200 ? 3.610 11.960 15.718 1.00 90.00 200 THR A C 1
ATOM 1575 O O . THR A 1 200 ? 3.050 11.324 14.820 1.00 90.00 200 THR A O 1
ATOM 1578 N N . ASP A 1 201 ? 4.732 12.641 15.491 1.00 91.56 201 ASP A N 1
ATOM 1579 C CA . ASP A 1 201 ? 5.397 12.631 14.183 1.00 91.56 201 ASP A CA 1
ATOM 1580 C C . ASP A 1 201 ? 5.874 11.227 13.802 1.00 91.56 201 ASP A C 1
ATOM 1582 O O . ASP A 1 201 ? 5.739 10.829 12.648 1.00 91.56 201 ASP A O 1
ATOM 1586 N N . HIS A 1 202 ? 6.328 10.440 14.781 1.00 90.12 202 HIS A N 1
ATOM 1587 C CA . HIS A 1 202 ? 6.733 9.056 14.558 1.00 90.12 202 HIS A CA 1
ATOM 1588 C C . HIS A 1 202 ? 5.566 8.180 14.078 1.00 90.12 202 HIS A C 1
ATOM 1590 O O . HIS A 1 202 ? 5.709 7.396 13.140 1.00 90.12 202 HIS A O 1
ATOM 1596 N N . GLU A 1 203 ? 4.383 8.323 14.679 1.00 89.44 203 GLU A N 1
ATOM 1597 C CA . GLU A 1 203 ? 3.181 7.609 14.232 1.00 89.44 203 GLU A CA 1
ATOM 1598 C C . GLU A 1 203 ? 2.759 8.054 12.828 1.00 89.44 203 GLU A C 1
ATOM 1600 O O . GLU A 1 203 ? 2.438 7.214 11.989 1.00 89.44 203 GLU A O 1
ATOM 1605 N N . LEU A 1 204 ? 2.827 9.354 12.526 1.00 92.81 204 LEU A N 1
ATOM 1606 C CA . LEU A 1 204 ? 2.554 9.874 11.183 1.00 92.81 204 LEU A CA 1
ATOM 1607 C C . LEU A 1 204 ? 3.552 9.366 10.137 1.00 92.81 204 LEU A C 1
ATOM 1609 O O . LEU A 1 204 ? 3.169 9.141 8.989 1.00 92.81 204 LEU A O 1
ATOM 1613 N N . GLU A 1 205 ? 4.814 9.164 10.510 1.00 92.81 205 GLU A N 1
ATOM 1614 C CA . GLU A 1 205 ? 5.824 8.554 9.644 1.00 92.81 205 GLU A CA 1
ATOM 1615 C C . GLU A 1 205 ? 5.517 7.094 9.327 1.00 92.81 205 GLU A C 1
ATOM 161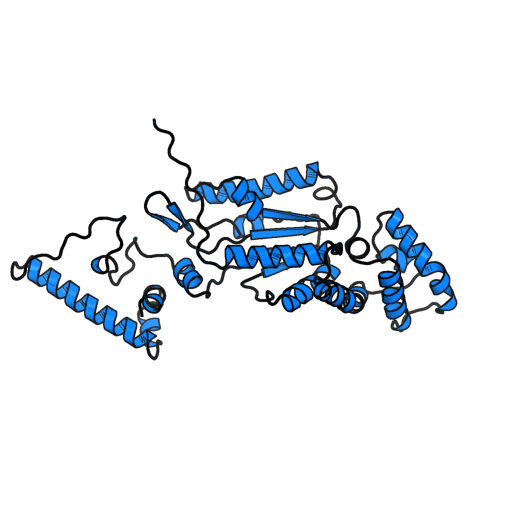7 O O . GLU A 1 205 ? 5.760 6.647 8.210 1.00 92.81 205 GLU A O 1
ATOM 1622 N N . ILE A 1 206 ? 4.946 6.358 10.280 1.00 91.69 206 ILE A N 1
ATOM 1623 C CA . ILE A 1 206 ? 4.523 4.973 10.066 1.00 91.69 206 ILE A CA 1
ATOM 1624 C C . ILE A 1 206 ? 3.274 4.922 9.187 1.00 91.69 206 ILE A C 1
ATOM 1626 O O . ILE A 1 206 ? 3.207 4.094 8.275 1.00 91.69 206 ILE A O 1
ATOM 1630 N N . LEU A 1 207 ? 2.292 5.783 9.469 1.00 92.75 207 LEU A N 1
ATOM 1631 C CA . LEU A 1 207 ? 0.991 5.774 8.805 1.00 92.75 207 LEU A CA 1
ATOM 1632 C C . LEU A 1 207 ? 1.010 6.416 7.424 1.00 92.75 207 LEU A C 1
ATOM 1634 O O . LEU A 1 207 ? 0.163 6.071 6.615 1.00 92.75 207 LEU A O 1
ATOM 1638 N N . VAL A 1 208 ? 1.921 7.343 7.135 1.00 95.44 208 VAL A N 1
ATOM 1639 C CA . VAL A 1 208 ? 1.990 8.011 5.832 1.00 95.44 208 VAL A CA 1
ATOM 1640 C C . VAL A 1 208 ? 3.415 7.942 5.301 1.00 95.44 208 VAL A C 1
ATOM 1642 O O . VAL A 1 208 ? 4.309 8.663 5.767 1.00 95.44 208 VAL A O 1
ATOM 1645 N N . GLN A 1 209 ? 3.612 7.088 4.295 1.00 95.31 209 GLN A N 1
ATOM 1646 C CA . GLN A 1 209 ? 4.910 6.868 3.658 1.00 95.31 209 GLN A CA 1
ATOM 1647 C C . GLN A 1 209 ? 4.834 7.131 2.156 1.00 95.31 209 GLN A C 1
ATOM 1649 O O . GLN A 1 209 ? 3.845 6.821 1.489 1.00 95.31 209 GLN A O 1
ATOM 1654 N N . LEU A 1 210 ? 5.928 7.672 1.631 1.00 93.25 210 LEU A N 1
ATOM 1655 C CA . LEU A 1 210 ? 6.174 7.814 0.206 1.00 93.25 210 LEU A CA 1
ATOM 1656 C C . LEU A 1 210 ? 7.331 6.894 -0.172 1.00 93.25 210 LEU A C 1
ATOM 1658 O O . LEU A 1 210 ? 8.400 6.953 0.432 1.00 93.25 210 LEU A O 1
ATOM 1662 N N . HIS A 1 211 ? 7.114 6.093 -1.202 1.00 93.50 211 HIS A N 1
ATOM 1663 C CA . HIS A 1 211 ? 8.117 5.274 -1.851 1.00 93.50 211 HIS A CA 1
ATOM 1664 C C . HIS A 1 211 ? 8.322 5.782 -3.274 1.00 93.50 211 HIS A C 1
ATOM 1666 O O . HIS A 1 211 ? 7.369 6.074 -3.993 1.00 93.50 211 HIS A O 1
ATOM 1672 N N . THR A 1 212 ? 9.577 5.895 -3.685 1.00 91.56 212 THR A N 1
ATOM 1673 C CA . THR A 1 212 ? 9.932 6.241 -5.064 1.00 91.56 212 THR A CA 1
ATOM 1674 C C . THR A 1 212 ? 10.911 5.220 -5.592 1.00 91.56 212 THR A C 1
ATOM 1676 O O . THR A 1 212 ? 11.756 4.745 -4.835 1.00 91.56 212 THR A O 1
ATOM 1679 N N . TRP A 1 213 ? 10.877 4.955 -6.891 1.00 90.69 213 TRP A N 1
ATOM 1680 C CA . TRP A 1 213 ? 11.773 3.993 -7.541 1.00 90.69 213 TRP A CA 1
ATOM 1681 C C . TRP A 1 213 ? 13.208 4.523 -7.758 1.00 90.69 213 TRP A C 1
ATOM 1683 O O . TRP A 1 213 ? 13.941 4.046 -8.616 1.00 90.69 213 TRP A O 1
ATOM 1693 N N . GLY A 1 214 ? 13.639 5.519 -6.978 1.00 86.94 214 GLY A N 1
ATOM 1694 C CA . GLY A 1 214 ? 14.916 6.209 -7.156 1.00 86.94 214 GLY A CA 1
ATOM 1695 C C . GLY A 1 214 ? 14.813 7.364 -8.152 1.00 86.94 214 GLY A C 1
ATOM 1696 O O . GLY A 1 214 ? 13.826 8.090 -8.155 1.00 86.94 214 GLY A O 1
ATOM 1697 N N . CYS A 1 215 ? 15.854 7.574 -8.960 1.00 85.69 215 CYS A N 1
ATOM 1698 C CA . CYS A 1 215 ? 15.862 8.574 -10.039 1.00 85.69 215 CYS A CA 1
ATOM 1699 C C . CYS A 1 215 ? 15.383 8.018 -11.388 1.00 85.69 215 CYS A C 1
ATOM 1701 O O . CYS A 1 215 ? 15.277 8.766 -12.356 1.00 85.69 215 CYS A O 1
ATOM 1703 N N . GLN A 1 216 ? 15.134 6.712 -11.458 1.00 89.12 216 GLN A N 1
ATOM 1704 C CA . GLN A 1 216 ? 14.746 6.014 -12.674 1.00 89.12 216 GLN A CA 1
ATOM 1705 C C . GLN A 1 216 ? 13.251 5.709 -12.680 1.00 89.12 216 GLN A C 1
ATOM 1707 O O . GLN A 1 216 ? 12.598 5.656 -11.637 1.00 89.12 216 GLN A O 1
ATOM 1712 N N . LYS A 1 217 ? 12.738 5.485 -13.888 1.00 90.56 217 LYS A N 1
ATOM 1713 C CA . LYS A 1 217 ? 11.396 4.966 -14.139 1.00 90.56 217 LYS A CA 1
ATOM 1714 C C . LYS A 1 217 ? 11.251 3.539 -13.646 1.00 90.56 217 LYS A C 1
ATOM 1716 O O . LYS A 1 217 ? 12.243 2.807 -13.617 1.00 90.56 217 LYS A O 1
ATOM 1721 N N . TYR A 1 218 ? 10.026 3.149 -13.305 1.00 93.88 218 TYR A N 1
ATOM 1722 C CA . TYR A 1 218 ? 9.714 1.847 -12.723 1.00 93.88 218 TYR A CA 1
ATOM 1723 C C . TYR A 1 218 ? 10.463 0.663 -13.365 1.00 93.88 218 TYR A C 1
ATOM 1725 O O . TYR A 1 218 ? 11.117 -0.100 -12.652 1.00 93.88 218 TYR A O 1
ATOM 1733 N N . GLU A 1 219 ? 10.413 0.489 -14.689 1.00 94.75 219 GLU A N 1
ATOM 1734 C CA . GLU A 1 219 ? 11.055 -0.657 -15.344 1.00 94.75 219 GLU A CA 1
ATOM 1735 C C . GLU A 1 219 ? 12.584 -0.607 -15.216 1.00 94.75 219 GLU A C 1
ATOM 1737 O O . GLU A 1 219 ? 13.229 -1.598 -14.885 1.00 94.75 219 GLU A O 1
ATOM 1742 N N . LEU A 1 220 ? 13.179 0.567 -15.399 1.00 94.31 220 LEU A N 1
ATOM 1743 C CA . LEU A 1 220 ? 14.628 0.737 -15.307 1.00 94.31 220 LEU A CA 1
ATOM 1744 C C . LEU A 1 220 ? 15.115 0.545 -13.866 1.00 94.31 220 LEU A C 1
ATOM 1746 O O . LEU A 1 220 ? 16.146 -0.079 -13.641 1.00 94.31 220 LEU A O 1
ATOM 1750 N N . ALA A 1 221 ? 14.352 1.016 -12.884 1.00 93.88 221 ALA A N 1
ATOM 1751 C CA . ALA A 1 221 ? 14.702 0.892 -11.477 1.00 93.88 221 ALA A CA 1
ATOM 1752 C C . ALA A 1 221 ? 14.696 -0.560 -10.976 1.00 93.88 221 ALA A C 1
ATOM 1754 O O . ALA A 1 221 ? 15.418 -0.891 -10.037 1.00 93.88 221 ALA A O 1
ATOM 1755 N N . ASN A 1 222 ? 13.862 -1.422 -11.570 1.00 94.81 222 ASN A N 1
ATOM 1756 C CA . ASN A 1 222 ? 13.603 -2.761 -11.041 1.00 94.81 222 ASN A CA 1
ATOM 1757 C C . ASN A 1 222 ? 14.244 -3.905 -11.840 1.00 94.81 222 ASN A C 1
ATOM 1759 O O . ASN A 1 222 ? 14.318 -5.036 -11.338 1.00 94.81 222 ASN A O 1
ATOM 1763 N N . PHE A 1 223 ? 14.727 -3.627 -13.051 1.00 95.56 223 PHE A N 1
ATOM 1764 C CA . PHE A 1 223 ? 15.271 -4.629 -13.963 1.00 95.56 223 PHE A CA 1
ATOM 1765 C C . PHE A 1 223 ? 16.627 -4.216 -14.534 1.00 95.56 223 PHE A C 1
ATOM 1767 O O . PHE A 1 223 ? 16.876 -3.036 -14.805 1.00 95.56 223 PHE A O 1
ATOM 1774 N N . THR A 1 224 ? 17.509 -5.201 -14.715 1.00 94.75 224 THR A N 1
ATOM 1775 C CA . THR A 1 224 ? 18.794 -4.995 -15.395 1.00 94.75 224 THR A CA 1
ATOM 1776 C C . THR A 1 224 ? 18.587 -4.857 -16.899 1.00 94.75 224 THR A C 1
ATOM 1778 O O . THR A 1 224 ? 17.532 -5.206 -17.436 1.00 94.75 224 THR A O 1
ATOM 1781 N N . ASP A 1 225 ? 19.602 -4.360 -17.599 1.00 95.12 225 ASP A N 1
ATOM 1782 C CA . ASP A 1 225 ? 19.523 -4.191 -19.050 1.00 95.12 225 ASP A CA 1
ATOM 1783 C C . ASP A 1 225 ? 19.390 -5.538 -19.768 1.00 95.12 225 ASP A C 1
ATOM 1785 O O . ASP A 1 225 ? 18.638 -5.636 -20.732 1.00 95.12 225 ASP A O 1
ATOM 1789 N N . GLU A 1 226 ? 20.016 -6.603 -19.258 1.00 95.88 226 GLU A N 1
ATOM 1790 C CA . GLU A 1 226 ? 19.881 -7.955 -19.810 1.00 95.88 226 GLU A CA 1
ATOM 1791 C C . GLU A 1 226 ? 18.471 -8.530 -19.621 1.00 95.88 226 GLU A C 1
ATOM 1793 O O . GLU A 1 226 ? 17.940 -9.195 -20.516 1.00 95.88 226 GLU A O 1
ATOM 1798 N N . GLU A 1 227 ? 17.852 -8.282 -18.463 1.00 96.25 227 GLU A N 1
ATOM 1799 C CA . GLU A 1 227 ? 16.477 -8.703 -18.180 1.00 96.25 227 GLU A CA 1
ATOM 1800 C C . GLU A 1 227 ? 15.488 -7.971 -19.095 1.00 96.25 227 GLU A C 1
ATOM 1802 O O . GLU A 1 227 ? 14.614 -8.603 -19.695 1.00 96.25 227 GLU A O 1
ATOM 1807 N N . LEU A 1 228 ? 15.665 -6.654 -19.257 1.00 96.25 228 LEU A N 1
ATOM 1808 C CA . LEU A 1 228 ? 14.850 -5.829 -20.149 1.00 96.25 228 LEU A CA 1
ATOM 1809 C C . LEU A 1 228 ? 15.048 -6.211 -21.617 1.00 96.25 228 LEU A C 1
ATOM 1811 O O . LEU A 1 228 ? 14.065 -6.374 -22.334 1.00 96.25 228 LEU A O 1
ATOM 1815 N N . GLU A 1 229 ? 16.287 -6.408 -22.067 1.00 95.94 229 GLU A N 1
ATOM 1816 C CA . GLU A 1 229 ? 16.605 -6.846 -23.430 1.00 95.94 229 GLU A CA 1
ATOM 1817 C C . GLU A 1 229 ? 15.932 -8.188 -23.739 1.00 95.94 229 GLU A C 1
ATOM 1819 O O . GLU A 1 229 ? 15.276 -8.346 -24.775 1.00 95.94 229 GLU A O 1
ATOM 1824 N N . THR A 1 230 ? 16.034 -9.140 -22.808 1.00 96.62 230 THR A N 1
ATOM 1825 C CA . THR A 1 230 ? 15.415 -10.462 -22.939 1.00 96.62 230 THR A CA 1
ATOM 1826 C C . THR A 1 230 ? 13.895 -10.353 -23.025 1.00 96.62 230 THR A C 1
ATOM 1828 O O . THR A 1 230 ? 13.291 -10.920 -23.940 1.00 96.62 230 THR A O 1
ATOM 1831 N N . ALA A 1 231 ? 13.268 -9.611 -22.109 1.00 96.19 231 ALA A N 1
ATOM 1832 C CA . ALA A 1 231 ? 11.818 -9.463 -22.057 1.00 96.19 231 ALA A CA 1
ATOM 1833 C C . ALA A 1 231 ? 11.266 -8.710 -23.274 1.00 96.19 231 ALA A C 1
ATOM 1835 O O . ALA A 1 231 ? 10.323 -9.174 -23.915 1.00 96.19 231 ALA A O 1
ATOM 1836 N N . ILE A 1 232 ? 11.888 -7.591 -23.656 1.00 94.56 232 ILE A N 1
ATOM 1837 C CA . ILE A 1 232 ? 11.503 -6.819 -24.842 1.00 94.56 232 ILE A CA 1
ATOM 1838 C C . ILE A 1 232 ? 11.646 -7.680 -26.099 1.00 94.56 232 ILE A C 1
ATOM 1840 O O . ILE A 1 232 ? 10.724 -7.723 -26.914 1.00 94.56 232 ILE A O 1
ATOM 1844 N N . GLY A 1 233 ? 12.746 -8.426 -26.239 1.00 93.31 233 GLY A N 1
ATOM 1845 C CA . GLY A 1 233 ? 12.942 -9.341 -27.360 1.00 93.31 233 GLY A CA 1
ATOM 1846 C C . GLY A 1 233 ? 11.861 -10.422 -27.443 1.00 93.31 233 GLY A C 1
ATOM 1847 O O . GLY A 1 233 ? 11.374 -10.724 -28.532 1.00 93.31 233 GLY A O 1
ATOM 1848 N N . GLN A 1 234 ? 11.434 -10.982 -26.307 1.00 94.00 234 GLN A N 1
ATOM 1849 C CA . GLN A 1 234 ? 10.323 -11.940 -26.264 1.00 94.00 234 GLN A CA 1
ATOM 1850 C C . GLN A 1 234 ? 8.999 -11.306 -26.704 1.00 94.00 234 GLN A C 1
ATOM 1852 O O . GLN A 1 234 ? 8.302 -11.874 -27.546 1.00 94.00 234 GLN A O 1
ATOM 1857 N N . VAL A 1 235 ? 8.674 -10.116 -26.189 1.00 93.12 235 VAL 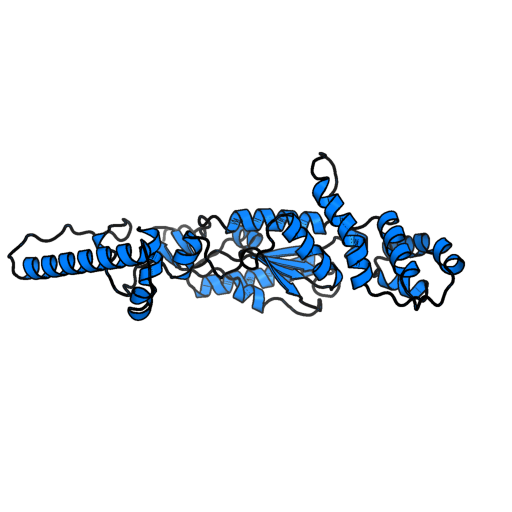A N 1
ATOM 1858 C CA . VAL A 1 235 ? 7.433 -9.411 -26.540 1.00 93.12 235 VAL A CA 1
ATOM 1859 C C . VAL A 1 235 ? 7.406 -9.029 -28.021 1.00 93.12 235 VAL A C 1
ATOM 1861 O O . VAL A 1 235 ? 6.380 -9.211 -28.672 1.00 93.12 235 VAL A O 1
ATOM 1864 N N . LEU A 1 236 ? 8.525 -8.551 -28.574 1.00 90.62 236 LEU A N 1
ATOM 1865 C CA . LEU A 1 236 ? 8.636 -8.194 -29.991 1.00 90.62 236 LEU A CA 1
ATOM 1866 C C . LEU A 1 236 ? 8.482 -9.412 -30.909 1.00 90.62 236 LEU A C 1
ATOM 1868 O O . LEU A 1 236 ? 7.741 -9.334 -31.884 1.00 90.62 236 LEU A O 1
ATOM 1872 N N . ARG A 1 237 ? 9.113 -10.551 -30.587 1.00 90.00 237 ARG A N 1
ATOM 1873 C CA . ARG A 1 237 ? 8.962 -11.798 -31.365 1.00 90.00 237 ARG A CA 1
ATOM 1874 C C . ARG A 1 237 ? 7.539 -12.355 -31.323 1.00 90.00 237 ARG A C 1
ATOM 1876 O O . ARG A 1 237 ? 7.096 -12.975 -32.285 1.00 90.00 237 ARG A O 1
ATOM 1883 N N . ALA A 1 238 ? 6.837 -12.155 -30.211 1.00 88.00 238 ALA A N 1
ATOM 1884 C CA . ALA A 1 238 ? 5.451 -12.581 -30.044 1.00 88.00 238 ALA A CA 1
ATOM 1885 C C . ALA A 1 238 ? 4.435 -11.598 -30.653 1.00 88.00 238 ALA A C 1
ATOM 1887 O O . ALA A 1 238 ? 3.242 -11.905 -30.681 1.00 88.00 238 ALA A O 1
ATOM 1888 N N . ASN A 1 239 ? 4.868 -10.417 -31.110 1.00 84.12 239 ASN A N 1
ATOM 1889 C CA . ASN A 1 239 ? 3.976 -9.402 -31.648 1.00 84.12 239 ASN A CA 1
ATOM 1890 C C . ASN A 1 239 ? 3.690 -9.659 -33.141 1.00 84.12 239 ASN A C 1
ATOM 1892 O O . ASN A 1 239 ? 4.592 -9.502 -33.964 1.00 84.12 239 ASN A O 1
ATOM 1896 N N . PRO A 1 240 ? 2.450 -10.020 -33.524 1.00 72.25 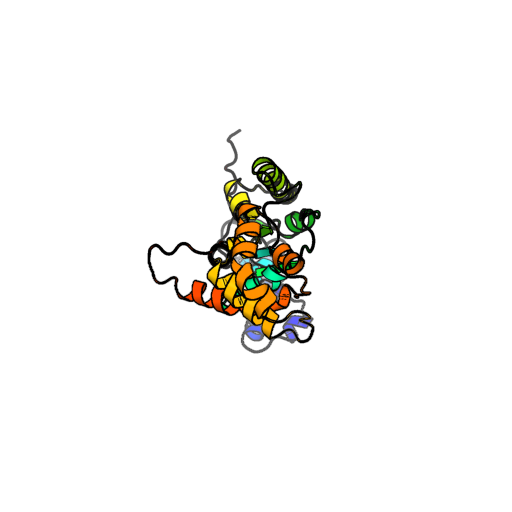240 PRO A N 1
ATOM 1897 C CA . PRO A 1 240 ? 2.104 -10.276 -34.923 1.00 72.25 240 PRO A CA 1
ATOM 1898 C C . PRO A 1 240 ? 2.186 -9.018 -35.799 1.00 72.25 240 PRO A C 1
ATOM 1900 O O . PRO A 1 240 ? 2.401 -9.133 -37.002 1.00 72.25 240 PRO A O 1
ATOM 1903 N N . ASP A 1 241 ? 2.065 -7.832 -35.195 1.00 71.75 241 ASP A N 1
ATOM 1904 C CA . ASP A 1 241 ? 2.114 -6.541 -35.888 1.00 71.75 241 ASP A CA 1
ATOM 1905 C C . ASP A 1 241 ? 3.546 -5.999 -36.019 1.00 71.75 241 ASP A C 1
ATOM 1907 O O . ASP A 1 241 ? 3.747 -4.852 -36.430 1.00 71.75 241 ASP A O 1
ATOM 1911 N N . ALA A 1 242 ? 4.557 -6.808 -35.669 1.00 68.12 242 ALA A N 1
ATOM 1912 C CA . ALA A 1 242 ? 5.948 -6.408 -35.759 1.00 68.12 242 ALA A CA 1
ATOM 1913 C C . ALA A 1 242 ? 6.381 -6.208 -37.219 1.00 68.12 242 ALA A C 1
ATOM 1915 O O . ALA A 1 242 ? 6.841 -7.127 -37.891 1.00 68.12 242 ALA A O 1
ATOM 1916 N N . ALA A 1 243 ? 6.245 -4.978 -37.721 1.00 59.81 243 ALA A N 1
ATOM 1917 C CA . ALA A 1 243 ? 6.520 -4.630 -39.117 1.00 59.81 243 ALA A CA 1
ATOM 1918 C C . ALA A 1 243 ? 8.010 -4.746 -39.520 1.00 59.81 243 ALA A C 1
ATOM 1920 O O . ALA A 1 243 ? 8.342 -4.640 -40.700 1.00 59.81 243 ALA A O 1
ATOM 1921 N N . GLY A 1 244 ? 8.917 -4.946 -38.556 1.00 65.25 244 GLY A N 1
ATOM 1922 C CA . GLY A 1 244 ? 10.360 -5.041 -38.770 1.00 65.25 244 GLY A CA 1
ATOM 1923 C C . GLY A 1 244 ? 10.904 -6.448 -38.525 1.00 65.25 244 GLY A C 1
ATOM 1924 O O . GLY A 1 244 ? 10.593 -7.076 -37.517 1.00 65.25 244 GLY A O 1
ATOM 1925 N N . SER A 1 245 ? 11.781 -6.917 -39.419 1.00 73.81 245 SER A N 1
ATOM 1926 C CA . SER A 1 245 ? 12.575 -8.135 -39.195 1.00 73.81 245 SER A CA 1
ATOM 1927 C C . SER A 1 245 ? 13.415 -8.000 -37.919 1.00 73.81 245 SER A C 1
ATOM 1929 O O . SER A 1 245 ? 13.990 -6.939 -37.679 1.00 73.81 245 SER A O 1
ATOM 1931 N N . GLU A 1 246 ? 13.538 -9.076 -37.134 1.00 83.75 246 GLU A N 1
ATOM 1932 C CA . GLU A 1 246 ? 14.400 -9.159 -35.938 1.00 83.75 246 GLU A CA 1
ATOM 1933 C C . GLU A 1 246 ? 15.819 -8.627 -36.190 1.00 83.75 246 GLU A C 1
ATOM 1935 O O . GLU A 1 246 ? 16.392 -7.932 -35.349 1.00 83.75 246 GLU A O 1
ATOM 1940 N N . ALA A 1 247 ? 16.337 -8.841 -37.402 1.00 83.50 247 ALA A N 1
ATOM 1941 C CA . ALA A 1 247 ? 17.637 -8.342 -37.840 1.00 83.50 247 ALA A CA 1
ATOM 1942 C C . ALA A 1 247 ? 17.772 -6.804 -37.800 1.00 83.50 247 ALA A C 1
ATOM 1944 O O . ALA A 1 247 ? 18.886 -6.292 -37.724 1.00 83.50 247 ALA A O 1
ATOM 1945 N N . ALA A 1 248 ? 16.665 -6.058 -37.860 1.00 84.62 248 ALA A N 1
ATOM 1946 C CA . ALA A 1 248 ? 16.669 -4.596 -37.892 1.00 84.62 248 ALA A CA 1
ATOM 1947 C C . ALA A 1 248 ? 16.748 -3.951 -36.497 1.00 84.62 248 ALA A C 1
ATOM 1949 O O . ALA A 1 248 ? 17.265 -2.836 -36.366 1.00 84.62 248 ALA A O 1
ATOM 1950 N N . TRP A 1 249 ? 16.227 -4.612 -35.460 1.00 87.81 249 TRP A N 1
ATOM 1951 C CA . TRP A 1 249 ? 16.149 -4.048 -34.107 1.00 87.81 249 TRP A CA 1
ATOM 1952 C C . TRP A 1 249 ? 17.058 -4.745 -33.100 1.00 87.81 249 TRP A C 1
ATOM 1954 O O . TRP A 1 249 ? 17.628 -4.068 -32.248 1.00 87.81 249 TRP A O 1
ATOM 1964 N N . SER A 1 250 ? 17.273 -6.058 -33.226 1.00 89.25 250 SER A N 1
ATOM 1965 C CA . SER A 1 250 ? 18.059 -6.831 -32.256 1.00 89.25 250 SER A CA 1
ATOM 1966 C C . SER A 1 250 ? 19.470 -6.268 -32.015 1.00 89.25 250 SER A C 1
ATOM 1968 O O . SER A 1 250 ? 19.828 -6.119 -30.850 1.00 89.25 250 SER A O 1
ATOM 1970 N N . PRO A 1 251 ? 20.243 -5.835 -33.038 1.00 91.00 251 PRO A N 1
ATOM 1971 C CA . PRO A 1 251 ? 21.585 -5.287 -32.812 1.00 91.00 251 PRO A CA 1
ATOM 1972 C C . PRO A 1 251 ? 21.619 -3.951 -32.054 1.00 91.00 251 PRO A C 1
ATOM 1974 O O . PRO A 1 251 ? 22.680 -3.547 -31.589 1.00 91.00 251 PRO A O 1
ATOM 1977 N N . ARG A 1 252 ? 20.490 -3.232 -31.987 1.00 92.25 252 ARG A N 1
ATOM 1978 C CA . ARG A 1 252 ? 20.393 -1.890 -31.387 1.00 92.25 252 ARG A CA 1
ATOM 1979 C C . ARG A 1 252 ? 19.670 -1.881 -30.045 1.00 92.25 252 ARG A C 1
ATOM 1981 O O . ARG A 1 252 ? 19.841 -0.925 -29.301 1.00 92.25 252 ARG A O 1
ATOM 1988 N N . LEU A 1 253 ? 18.916 -2.936 -29.721 1.00 93.31 253 LEU A N 1
ATOM 1989 C CA . LEU A 1 253 ? 18.050 -2.988 -28.542 1.00 93.31 253 LEU A CA 1
ATOM 1990 C C . LEU A 1 253 ? 18.798 -2.653 -27.246 1.00 93.31 253 LEU A C 1
ATOM 1992 O O . LEU A 1 253 ? 18.343 -1.801 -26.491 1.00 93.31 253 LEU A O 1
ATOM 1996 N N . ARG A 1 254 ? 19.967 -3.262 -27.021 1.00 95.00 254 ARG A N 1
ATOM 1997 C CA . ARG A 1 254 ? 20.791 -2.968 -25.843 1.00 95.00 254 ARG A CA 1
ATOM 1998 C C . ARG A 1 254 ? 21.205 -1.498 -25.771 1.00 95.00 254 ARG A C 1
ATOM 2000 O O . ARG A 1 254 ? 20.992 -0.862 -24.748 1.00 95.00 254 ARG A O 1
ATOM 2007 N N . ALA A 1 255 ? 21.717 -0.946 -26.871 1.00 94.56 255 ALA A N 1
ATOM 2008 C CA . ALA A 1 255 ? 22.126 0.456 -26.934 1.00 94.56 255 ALA A CA 1
ATOM 2009 C C . ALA A 1 255 ? 20.941 1.422 -26.734 1.00 94.56 255 ALA A C 1
ATOM 2011 O O . ALA A 1 255 ? 21.105 2.494 -26.158 1.00 94.56 255 ALA A O 1
ATOM 2012 N N . ASP A 1 256 ? 19.740 1.053 -27.189 1.00 94.88 256 ASP A N 1
ATOM 2013 C CA . ASP A 1 256 ? 18.528 1.845 -26.968 1.00 94.88 256 ASP A CA 1
ATOM 2014 C C . ASP A 1 256 ? 18.059 1.788 -25.500 1.00 94.88 256 ASP A C 1
ATOM 2016 O O . ASP A 1 256 ? 17.618 2.812 -24.974 1.00 94.88 256 ASP A O 1
ATOM 2020 N N . ILE A 1 257 ? 18.192 0.640 -24.822 1.00 95.75 257 ILE A N 1
ATOM 2021 C CA . ILE A 1 257 ? 17.924 0.504 -23.377 1.00 95.75 257 ILE A CA 1
ATOM 2022 C C . ILE A 1 257 ? 18.927 1.332 -22.566 1.00 95.75 257 ILE A C 1
ATOM 2024 O O . ILE A 1 257 ? 18.513 2.129 -21.722 1.00 95.75 257 ILE A O 1
ATOM 2028 N N . GLU A 1 258 ? 20.224 1.201 -22.859 1.00 95.12 258 GLU A N 1
ATOM 2029 C CA . GLU A 1 258 ? 21.295 1.982 -22.226 1.00 95.12 258 GLU A CA 1
ATOM 2030 C C . GLU A 1 258 ? 21.041 3.487 -22.395 1.00 95.12 258 GLU A C 1
ATOM 2032 O O . GLU A 1 258 ? 21.029 4.234 -21.416 1.00 95.12 258 GLU A O 1
ATOM 2037 N N . TYR A 1 259 ? 20.714 3.926 -23.616 1.00 94.88 259 TYR A N 1
ATOM 2038 C CA . TYR A 1 259 ? 20.373 5.319 -23.906 1.00 94.88 259 TYR A CA 1
ATOM 2039 C C . TYR A 1 259 ? 19.197 5.829 -23.062 1.00 94.88 259 TYR A C 1
ATOM 2041 O O . TYR A 1 259 ? 19.253 6.931 -22.508 1.00 94.88 259 TYR A O 1
ATOM 2049 N N . VAL A 1 260 ? 18.121 5.043 -22.965 1.00 94.69 260 VAL A N 1
ATOM 2050 C CA . VAL A 1 260 ? 16.933 5.398 -22.179 1.00 94.69 260 VAL A CA 1
ATOM 2051 C C . VAL A 1 260 ? 17.261 5.472 -20.687 1.00 94.69 260 VAL A C 1
ATOM 2053 O O . VAL A 1 260 ? 16.797 6.393 -20.013 1.00 94.69 260 VAL A O 1
ATOM 2056 N N . ARG A 1 261 ? 18.119 4.579 -20.184 1.00 93.62 261 ARG A N 1
ATOM 2057 C CA . ARG A 1 261 ? 18.591 4.586 -18.797 1.00 93.62 261 ARG A CA 1
ATOM 2058 C C . ARG A 1 261 ? 19.444 5.804 -18.468 1.00 93.62 261 ARG A C 1
ATOM 2060 O O . ARG A 1 261 ? 19.163 6.485 -17.483 1.00 93.62 261 ARG A O 1
ATOM 2067 N N . GLU A 1 262 ? 20.450 6.095 -19.287 1.00 93.19 262 GLU A N 1
ATOM 2068 C CA . GLU A 1 262 ? 21.332 7.258 -19.117 1.00 93.19 262 GLU A CA 1
ATOM 2069 C C . GLU A 1 262 ? 20.559 8.576 -19.212 1.00 93.19 262 GLU A C 1
ATOM 2071 O O . GLU A 1 262 ? 20.840 9.530 -18.488 1.00 93.19 262 GLU A O 1
ATOM 2076 N N . SER A 1 263 ? 19.542 8.609 -20.074 1.00 92.00 263 SER A N 1
ATOM 2077 C CA . SER A 1 263 ? 18.697 9.784 -20.287 1.00 92.00 263 SER A CA 1
ATOM 2078 C C . SER A 1 263 ? 17.520 9.883 -19.305 1.00 92.00 263 SER A C 1
ATOM 2080 O O . SER A 1 263 ? 16.763 10.849 -19.381 1.00 92.00 263 SER A O 1
ATOM 2082 N N . MET A 1 264 ? 17.351 8.911 -18.395 1.00 89.31 264 MET A N 1
ATOM 2083 C CA . MET A 1 264 ? 16.234 8.819 -17.437 1.00 89.31 264 MET A CA 1
ATOM 2084 C C . MET A 1 264 ? 14.848 8.904 -18.105 1.00 89.31 264 MET A C 1
ATOM 2086 O O . MET A 1 264 ? 13.926 9.539 -17.591 1.00 89.31 264 MET A O 1
ATOM 2090 N N . LEU A 1 265 ? 14.707 8.289 -19.280 1.00 90.81 265 LEU A N 1
ATOM 2091 C CA . LEU A 1 265 ? 13.477 8.308 -20.069 1.00 90.81 265 LEU A CA 1
ATOM 2092 C C . LEU A 1 265 ? 12.566 7.120 -19.736 1.00 90.81 265 LEU A C 1
ATOM 2094 O O . LEU A 1 265 ? 12.960 6.151 -19.092 1.00 90.81 265 LEU A O 1
ATOM 2098 N N . ASP A 1 266 ? 11.323 7.198 -20.202 1.00 90.94 266 ASP A N 1
ATOM 2099 C CA . ASP A 1 266 ? 10.372 6.092 -20.141 1.00 90.94 266 ASP A CA 1
ATOM 2100 C C . ASP A 1 266 ? 10.804 4.932 -21.053 1.00 90.94 266 ASP A C 1
ATOM 2102 O O . ASP A 1 266 ? 11.258 5.161 -22.177 1.00 90.94 266 ASP A O 1
ATOM 2106 N N . ILE A 1 267 ? 10.608 3.683 -20.611 1.00 92.38 267 ILE A N 1
ATOM 2107 C CA . ILE A 1 267 ? 10.957 2.493 -21.409 1.00 92.38 267 ILE A CA 1
ATOM 2108 C C . ILE A 1 267 ? 10.222 2.450 -22.759 1.00 92.38 267 ILE A C 1
ATOM 2110 O O . ILE A 1 267 ? 10.721 1.875 -23.724 1.00 92.38 267 ILE A O 1
ATOM 2114 N N . GLY A 1 268 ? 9.070 3.119 -22.865 1.00 91.25 268 GLY A N 1
ATOM 2115 C CA . GLY A 1 268 ? 8.328 3.302 -24.107 1.00 91.25 268 GLY A CA 1
ATOM 2116 C C . GLY A 1 268 ? 9.148 3.952 -25.221 1.00 91.25 268 GLY A C 1
ATOM 2117 O O . GLY A 1 268 ? 8.953 3.616 -26.386 1.00 91.25 268 GLY A O 1
ATOM 2118 N N . VAL A 1 269 ? 10.142 4.780 -24.881 1.00 92.62 269 VAL A N 1
ATOM 2119 C CA . VAL A 1 269 ? 11.048 5.396 -25.863 1.00 92.62 269 VAL A CA 1
ATOM 2120 C C . VAL A 1 269 ? 11.862 4.341 -26.622 1.00 92.62 269 VAL A C 1
ATOM 2122 O O . VAL A 1 269 ? 12.173 4.542 -27.795 1.00 92.62 269 VAL A O 1
ATOM 2125 N N . VAL A 1 270 ? 12.167 3.190 -26.009 1.00 92.31 270 VAL A N 1
ATOM 2126 C CA . VAL A 1 270 ? 12.802 2.062 -26.715 1.00 92.31 270 VAL A CA 1
ATOM 2127 C C . VAL A 1 270 ? 11.887 1.562 -27.836 1.00 92.31 270 VAL A C 1
ATOM 2129 O O . VAL A 1 270 ? 12.335 1.356 -28.964 1.00 92.31 270 VAL A O 1
ATOM 2132 N N . PHE A 1 271 ? 10.588 1.427 -27.562 1.00 90.94 271 PHE A N 1
ATOM 2133 C CA . PHE A 1 271 ? 9.601 0.981 -28.548 1.00 90.94 271 PHE A CA 1
ATOM 2134 C C . PHE A 1 271 ? 9.408 1.996 -29.677 1.00 90.94 271 PHE A C 1
ATOM 2136 O O . PHE A 1 271 ? 9.369 1.605 -30.846 1.00 90.94 271 PHE A O 1
ATOM 2143 N N . ASP A 1 272 ? 9.390 3.289 -29.349 1.00 90.69 272 ASP A N 1
ATOM 2144 C CA . ASP A 1 272 ? 9.306 4.366 -30.339 1.00 90.69 272 ASP A CA 1
ATOM 2145 C C . ASP A 1 272 ? 10.520 4.364 -31.281 1.00 90.69 272 ASP A C 1
ATOM 2147 O O . ASP A 1 272 ? 10.376 4.481 -32.501 1.00 90.69 272 ASP A O 1
ATOM 2151 N N . ARG A 1 273 ? 11.730 4.169 -30.738 1.00 89.56 273 ARG A N 1
ATOM 2152 C CA . ARG A 1 273 ? 12.983 4.120 -31.515 1.00 89.56 273 ARG A CA 1
ATOM 2153 C C . ARG A 1 273 ? 13.077 2.892 -32.415 1.00 89.56 273 ARG A C 1
ATOM 2155 O O . ARG A 1 273 ? 13.591 2.982 -33.531 1.00 89.56 273 ARG A O 1
ATOM 2162 N N . ILE A 1 274 ? 12.543 1.765 -31.953 1.00 87.81 274 ILE A N 1
ATOM 2163 C CA . ILE A 1 274 ? 12.442 0.522 -32.725 1.00 87.81 274 ILE A CA 1
ATOM 2164 C C . ILE A 1 274 ? 11.251 0.565 -33.710 1.00 87.81 274 ILE A C 1
ATOM 2166 O O . ILE A 1 274 ? 11.158 -0.280 -34.602 1.00 87.81 274 ILE A O 1
ATOM 2170 N N . GLN A 1 275 ? 10.393 1.590 -33.615 1.00 85.00 275 GLN A N 1
ATOM 2171 C CA . GLN A 1 275 ? 9.186 1.789 -34.424 1.00 85.00 275 GLN A CA 1
ATOM 2172 C C . GLN A 1 275 ? 8.200 0.622 -34.300 1.00 85.00 275 GLN A C 1
ATOM 2174 O O . GLN A 1 275 ? 7.634 0.156 -35.290 1.00 85.00 275 GLN A O 1
ATOM 2179 N N . GLN A 1 276 ? 8.018 0.122 -33.077 1.00 83.56 276 GLN A N 1
ATOM 2180 C CA . GLN A 1 276 ? 7.141 -1.008 -32.789 1.00 83.56 276 GLN A CA 1
ATOM 2181 C C . GLN A 1 276 ? 6.113 -0.639 -31.736 1.00 83.56 276 GLN A C 1
ATOM 2183 O O . GLN A 1 276 ? 6.450 -0.098 -30.688 1.00 83.56 276 GLN A O 1
ATOM 2188 N N . HIS A 1 277 ? 4.848 -0.965 -31.990 1.00 83.44 277 HIS A N 1
ATOM 2189 C CA . HIS A 1 277 ? 3.805 -0.737 -31.002 1.00 83.44 277 HIS A CA 1
ATOM 2190 C C . HIS A 1 277 ? 3.750 -1.915 -30.030 1.00 83.44 277 HIS A C 1
ATOM 2192 O O . HIS A 1 277 ? 3.268 -2.998 -30.368 1.00 83.44 277 HIS A O 1
ATOM 2198 N N . VAL A 1 278 ? 4.266 -1.706 -28.820 1.00 84.44 278 VAL A N 1
ATOM 2199 C CA . VAL A 1 278 ? 4.289 -2.715 -27.759 1.00 84.44 278 VAL A CA 1
ATOM 2200 C C . VAL A 1 278 ? 3.444 -2.249 -26.581 1.00 84.44 278 VAL A C 1
ATOM 2202 O O . VAL A 1 278 ? 3.572 -1.126 -26.099 1.00 84.44 278 VAL A O 1
ATOM 2205 N N . SER A 1 279 ? 2.580 -3.136 -26.088 1.00 86.81 279 SER A N 1
ATOM 2206 C CA . SER A 1 279 ? 1.829 -2.892 -24.858 1.00 86.81 279 SER A CA 1
ATOM 2207 C C . SER A 1 279 ? 2.743 -3.053 -23.642 1.00 86.81 279 SER A C 1
ATOM 2209 O O . SER A 1 279 ? 3.298 -4.132 -23.430 1.00 86.81 279 SER A O 1
ATOM 2211 N N . LYS A 1 280 ? 2.839 -2.013 -22.801 1.00 87.75 280 LYS A N 1
ATOM 2212 C CA . LYS A 1 280 ? 3.551 -2.077 -21.512 1.00 87.75 280 LYS A CA 1
ATOM 2213 C C . LYS A 1 280 ? 3.024 -3.183 -20.596 1.00 87.75 280 LYS A C 1
ATOM 2215 O O . LYS A 1 280 ? 3.803 -3.807 -19.891 1.00 87.75 280 LYS A O 1
ATOM 2220 N N . VAL A 1 281 ? 1.724 -3.481 -20.660 1.00 90.50 281 VAL A N 1
ATOM 2221 C CA . VAL A 1 281 ? 1.116 -4.572 -19.882 1.00 90.50 281 VAL A CA 1
ATOM 2222 C C . VAL A 1 281 ? 1.706 -5.924 -20.284 1.00 90.50 281 VAL A C 1
ATOM 2224 O O . VAL A 1 281 ? 2.077 -6.701 -19.415 1.00 90.50 281 VAL A O 1
ATOM 2227 N N . LYS A 1 282 ? 1.893 -6.178 -21.587 1.00 92.50 282 LYS A N 1
ATOM 2228 C CA . LYS A 1 282 ? 2.546 -7.413 -22.060 1.00 92.50 282 LYS A CA 1
ATOM 2229 C C . LYS A 1 282 ? 4.003 -7.499 -21.608 1.00 92.50 282 LYS A C 1
ATOM 2231 O O . LYS A 1 282 ? 4.474 -8.580 -21.274 1.00 92.50 282 LYS A O 1
ATOM 2236 N N . LEU A 1 283 ? 4.719 -6.370 -21.594 1.00 94.75 283 LEU A N 1
ATOM 2237 C CA . LEU A 1 283 ? 6.074 -6.327 -21.042 1.00 94.75 283 LEU A CA 1
ATOM 2238 C C . LEU A 1 283 ? 6.070 -6.676 -19.547 1.00 94.75 283 LEU A C 1
ATOM 2240 O O . LEU A 1 283 ? 6.887 -7.486 -19.120 1.00 94.75 283 LEU A O 1
ATOM 2244 N N . ALA A 1 284 ? 5.131 -6.120 -18.779 1.00 95.31 284 ALA A N 1
ATOM 2245 C CA . ALA A 1 284 ? 4.968 -6.426 -17.361 1.00 95.31 284 ALA A CA 1
ATOM 2246 C C . ALA A 1 284 ? 4.712 -7.928 -17.129 1.00 95.31 284 ALA A C 1
ATOM 2248 O O . ALA A 1 284 ? 5.376 -8.569 -16.323 1.00 95.31 284 ALA A O 1
ATOM 2249 N N . GLU A 1 285 ? 3.810 -8.538 -17.899 1.00 95.50 285 GLU A N 1
ATOM 2250 C CA . GLU A 1 285 ? 3.524 -9.976 -17.801 1.00 95.50 285 GLU A CA 1
ATOM 2251 C C . GLU A 1 285 ? 4.774 -10.847 -18.022 1.00 95.50 285 GLU A C 1
ATOM 2253 O O . GLU A 1 285 ? 4.979 -11.822 -17.300 1.00 95.50 285 GLU A O 1
ATOM 2258 N N . VAL A 1 286 ? 5.634 -10.478 -18.979 1.00 96.62 286 VAL A N 1
ATOM 2259 C CA . VAL A 1 286 ? 6.891 -11.194 -19.263 1.00 96.62 286 VAL A CA 1
ATOM 2260 C C . VAL A 1 286 ? 7.954 -10.956 -18.185 1.00 96.62 286 VAL A C 1
ATOM 2262 O O . VAL A 1 286 ? 8.754 -11.847 -17.902 1.00 96.62 286 VAL A O 1
ATOM 2265 N N . LEU A 1 287 ? 7.967 -9.776 -17.565 1.00 97.06 287 LEU A N 1
ATOM 2266 C CA . LEU A 1 287 ? 8.916 -9.417 -16.510 1.00 97.06 287 LEU A CA 1
ATOM 2267 C C . LEU A 1 287 ? 8.514 -9.941 -15.122 1.00 97.06 287 LEU A C 1
ATOM 2269 O O . LEU A 1 287 ? 9.375 -10.097 -14.254 1.00 97.06 287 LEU A O 1
ATOM 2273 N N . LEU A 1 288 ? 7.237 -10.256 -14.898 1.00 96.69 288 LEU A N 1
ATOM 2274 C CA . LEU A 1 288 ? 6.744 -10.721 -13.603 1.00 96.69 288 LEU A CA 1
ATOM 2275 C C . LEU A 1 288 ? 7.501 -11.952 -13.057 1.00 96.69 288 LEU A C 1
ATOM 2277 O O . LEU A 1 288 ? 7.918 -11.902 -11.898 1.00 96.69 288 LEU A O 1
ATOM 2281 N N . PRO A 1 289 ? 7.755 -13.029 -13.833 1.00 96.62 289 PRO A N 1
ATOM 2282 C CA . PRO A 1 289 ? 8.515 -14.179 -13.340 1.00 96.62 289 PRO A CA 1
ATOM 2283 C C . PRO A 1 289 ? 9.920 -13.814 -12.847 1.00 96.62 289 PRO A C 1
ATOM 2285 O O . PRO A 1 289 ? 10.410 -14.419 -11.897 1.00 96.62 289 PRO A O 1
ATOM 2288 N N . VAL A 1 290 ? 10.551 -12.801 -13.450 1.00 95.44 290 VAL A N 1
ATOM 2289 C CA . VAL A 1 290 ? 11.863 -12.297 -13.022 1.00 95.44 290 VAL A CA 1
ATOM 2290 C C . VAL A 1 290 ? 11.758 -11.654 -11.637 1.00 95.44 290 VAL A C 1
ATOM 2292 O O . VAL A 1 290 ? 12.580 -11.941 -10.770 1.00 95.44 290 VAL A O 1
ATOM 2295 N N . LEU A 1 291 ? 10.725 -10.843 -11.379 1.00 94.69 291 LEU A N 1
ATOM 2296 C CA . LEU A 1 291 ? 10.502 -10.263 -10.047 1.00 94.69 291 LEU A CA 1
ATOM 2297 C C . LEU A 1 291 ? 10.185 -11.318 -8.989 1.00 94.69 291 LEU A C 1
ATOM 2299 O O . LEU A 1 291 ? 10.703 -11.228 -7.878 1.00 94.69 291 LEU A O 1
ATOM 2303 N N . ILE A 1 292 ? 9.366 -12.318 -9.325 1.00 94.25 292 ILE A N 1
ATOM 2304 C CA . ILE A 1 292 ? 9.056 -13.425 -8.412 1.00 94.25 292 ILE A CA 1
ATOM 2305 C C . ILE A 1 292 ? 10.331 -14.202 -8.076 1.00 94.25 292 ILE A C 1
ATOM 2307 O O . ILE A 1 292 ? 10.601 -14.449 -6.904 1.00 94.25 292 ILE A O 1
ATOM 2311 N N . ALA A 1 293 ? 11.178 -14.491 -9.068 1.00 92.38 293 ALA A N 1
ATOM 2312 C CA . ALA A 1 293 ? 12.472 -15.111 -8.812 1.00 92.38 293 ALA A CA 1
ATOM 2313 C C . ALA A 1 293 ? 13.332 -14.244 -7.875 1.00 92.38 293 ALA A C 1
ATOM 2315 O O . ALA A 1 293 ? 13.881 -14.760 -6.905 1.00 92.38 293 ALA A O 1
ATOM 2316 N N . LYS A 1 294 ? 13.412 -12.924 -8.090 1.00 91.44 294 LYS A N 1
ATOM 2317 C CA . LYS A 1 294 ? 14.152 -12.017 -7.189 1.00 91.44 294 LYS A CA 1
ATOM 2318 C C . LYS A 1 294 ? 13.600 -12.012 -5.760 1.00 91.44 294 LYS A C 1
ATOM 2320 O O . LYS A 1 294 ? 14.381 -11.901 -4.818 1.00 91.44 294 LYS A O 1
ATOM 2325 N N . LEU A 1 295 ? 12.285 -12.154 -5.597 1.00 90.06 295 LEU A N 1
ATOM 2326 C CA . LEU A 1 295 ? 11.640 -12.293 -4.291 1.00 90.06 295 LEU A CA 1
ATOM 2327 C C . LEU A 1 295 ? 12.076 -13.594 -3.590 1.00 90.06 295 LEU A C 1
ATOM 2329 O O . LEU A 1 295 ? 12.429 -13.565 -2.417 1.00 90.06 295 LEU A O 1
ATOM 2333 N N . GLU A 1 296 ? 12.128 -14.718 -4.309 1.00 85.81 296 GLU A N 1
ATOM 2334 C CA . GLU A 1 296 ? 12.504 -16.032 -3.758 1.00 85.81 296 GLU A CA 1
ATOM 2335 C C . GLU A 1 296 ? 13.995 -16.154 -3.382 1.00 85.81 296 GLU A C 1
ATOM 2337 O O . GLU A 1 296 ? 14.354 -16.914 -2.475 1.00 85.81 296 GLU A O 1
ATOM 2342 N N . HIS A 1 297 ? 14.878 -15.402 -4.049 1.00 78.31 297 HIS A N 1
ATOM 2343 C CA . HIS A 1 297 ? 16.333 -15.438 -3.830 1.00 78.31 297 HIS A CA 1
ATOM 2344 C C . HIS A 1 297 ? 16.809 -14.622 -2.604 1.00 78.31 297 HIS A C 1
ATOM 2346 O O . HIS A 1 297 ? 18.013 -14.498 -2.380 1.00 78.31 297 HIS A O 1
ATOM 2352 N N . GLU A 1 298 ? 15.892 -14.148 -1.748 1.00 62.88 298 GLU A N 1
ATOM 2353 C CA . GLU A 1 298 ? 16.138 -13.424 -0.479 1.00 62.88 298 GLU A CA 1
ATOM 2354 C C . GLU A 1 298 ? 17.085 -14.157 0.499 1.00 62.88 298 GLU A C 1
ATOM 2356 O O . GLU A 1 298 ? 17.643 -13.573 1.425 1.00 62.88 298 GLU A O 1
ATOM 2361 N N . ARG A 1 299 ? 17.337 -15.453 0.289 1.00 55.94 299 ARG A N 1
ATOM 2362 C CA . ARG A 1 299 ? 18.167 -16.281 1.180 1.00 55.94 299 ARG A CA 1
ATOM 2363 C C . ARG A 1 299 ? 19.670 -15.965 1.149 1.00 55.94 299 ARG A C 1
ATOM 2365 O O . ARG A 1 299 ? 20.414 -16.594 1.903 1.00 55.94 299 ARG A O 1
ATOM 2372 N N . TYR A 1 300 ? 20.130 -15.025 0.318 1.00 57.69 300 TYR A N 1
ATOM 2373 C CA . TYR A 1 300 ? 21.550 -14.684 0.193 1.00 57.69 300 TYR A CA 1
ATOM 2374 C C . TYR A 1 300 ? 21.885 -13.324 0.832 1.00 57.69 300 TYR A C 1
ATOM 2376 O O . TYR A 1 300 ? 21.499 -12.281 0.299 1.00 57.69 300 TYR A O 1
ATOM 2384 N N . PRO A 1 301 ? 22.643 -13.294 1.948 1.00 55.81 301 PRO A N 1
ATOM 2385 C CA . PRO A 1 301 ? 23.063 -12.039 2.564 1.00 55.81 301 PRO A CA 1
ATOM 2386 C C . PRO A 1 301 ? 23.932 -11.218 1.596 1.00 55.81 301 PRO A C 1
ATOM 2388 O O . PRO A 1 301 ? 24.940 -11.710 1.092 1.00 55.81 301 PRO A O 1
ATOM 2391 N N . GLY A 1 302 ? 23.539 -9.962 1.355 1.00 61.69 302 GLY A N 1
ATOM 2392 C CA . GLY A 1 302 ? 24.244 -9.018 0.476 1.00 61.69 302 GLY A CA 1
ATOM 2393 C C . GLY A 1 302 ? 23.600 -8.787 -0.896 1.00 61.69 302 GLY A C 1
ATOM 2394 O O . GLY A 1 302 ? 24.130 -7.998 -1.677 1.00 61.69 302 GLY A O 1
ATOM 2395 N N . HIS A 1 303 ? 22.472 -9.435 -1.204 1.00 68.88 303 HIS A N 1
ATOM 2396 C CA . HIS A 1 303 ? 21.721 -9.133 -2.420 1.00 68.88 303 HIS A CA 1
ATOM 2397 C C . HIS A 1 303 ? 20.996 -7.783 -2.286 1.00 68.88 303 HIS A C 1
ATOM 2399 O O . HIS A 1 303 ? 20.286 -7.550 -1.311 1.00 68.88 303 HIS A O 1
ATOM 2405 N N . ILE A 1 304 ? 21.201 -6.878 -3.249 1.00 76.75 304 ILE A N 1
ATOM 2406 C CA . ILE A 1 304 ? 20.479 -5.602 -3.316 1.00 76.75 304 ILE A CA 1
ATOM 2407 C C . ILE A 1 304 ? 19.139 -5.875 -3.991 1.00 76.75 304 ILE A C 1
ATOM 2409 O O . ILE A 1 304 ? 19.099 -6.298 -5.148 1.00 76.75 304 ILE A O 1
ATOM 2413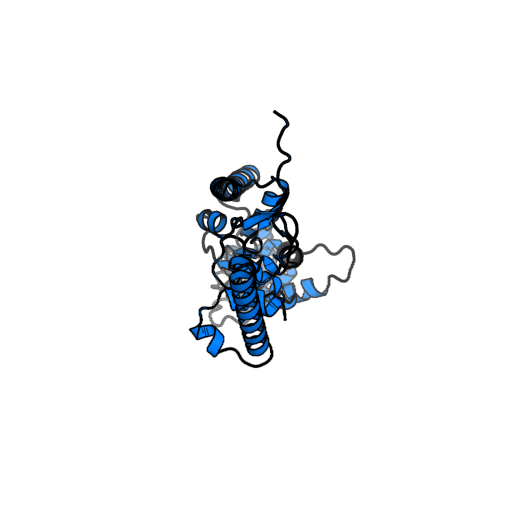 N N . HIS A 1 305 ? 18.051 -5.648 -3.265 1.00 83.31 305 HIS A N 1
ATOM 2414 C CA . HIS A 1 305 ? 16.712 -5.833 -3.798 1.00 83.31 305 HIS A CA 1
ATOM 2415 C C . HIS A 1 305 ? 16.336 -4.701 -4.762 1.00 83.31 305 HIS A C 1
ATOM 2417 O O . HIS A 1 305 ? 16.710 -3.544 -4.552 1.00 83.31 305 HIS A O 1
ATOM 2423 N N . PRO A 1 306 ? 15.564 -5.008 -5.818 1.00 91.69 306 PRO A N 1
ATOM 2424 C CA . PRO A 1 306 ? 14.863 -3.984 -6.574 1.00 91.69 306 PRO A CA 1
ATOM 2425 C C . PRO A 1 306 ? 13.925 -3.169 -5.668 1.00 91.69 306 PRO A C 1
ATOM 2427 O O . PRO A 1 306 ? 13.267 -3.756 -4.802 1.00 91.69 306 PRO A O 1
ATOM 2430 N N . PRO A 1 307 ? 13.746 -1.860 -5.917 1.00 94.00 307 PRO A N 1
ATOM 2431 C CA . PRO A 1 307 ? 12.858 -1.007 -5.127 1.00 94.00 307 PRO A CA 1
ATOM 2432 C C . PRO A 1 307 ? 11.416 -1.520 -4.966 1.00 94.00 307 PRO A C 1
ATOM 2434 O O . PRO A 1 307 ? 10.782 -1.253 -3.945 1.00 94.00 307 PRO A O 1
ATOM 2437 N N . VAL A 1 308 ? 10.862 -2.243 -5.946 1.00 95.38 308 VAL A N 1
ATOM 2438 C CA . VAL A 1 308 ? 9.515 -2.840 -5.851 1.00 95.38 308 VAL A CA 1
ATOM 2439 C C . VAL A 1 308 ? 9.461 -4.025 -4.889 1.00 95.38 308 VAL A C 1
ATOM 2441 O O . VAL A 1 308 ? 8.453 -4.229 -4.213 1.00 95.38 308 VAL A O 1
ATOM 2444 N N . VAL A 1 309 ? 10.550 -4.786 -4.789 1.00 93.81 309 VAL A N 1
ATOM 2445 C CA . VAL A 1 309 ? 10.665 -5.902 -3.849 1.00 93.81 309 VAL A CA 1
ATOM 2446 C C . VAL A 1 309 ? 10.792 -5.357 -2.425 1.00 93.81 309 VAL A C 1
ATOM 2448 O O . VAL A 1 309 ? 10.078 -5.816 -1.534 1.00 93.81 309 VAL A O 1
ATOM 2451 N N . ASP A 1 310 ? 11.585 -4.298 -2.229 1.00 93.25 310 ASP A N 1
ATOM 2452 C CA . ASP A 1 310 ? 11.665 -3.580 -0.948 1.00 93.25 310 ASP A CA 1
ATOM 2453 C C . ASP A 1 310 ? 10.305 -3.031 -0.502 1.00 93.25 310 ASP A C 1
ATOM 2455 O O . ASP A 1 310 ? 9.932 -3.156 0.669 1.00 93.25 310 ASP A O 1
ATOM 2459 N N . LEU A 1 311 ? 9.529 -2.463 -1.435 1.00 95.56 311 LEU A N 1
ATOM 2460 C CA . LEU A 1 311 ? 8.162 -2.027 -1.157 1.00 95.56 311 LEU A CA 1
ATOM 2461 C C . LEU A 1 311 ? 7.297 -3.199 -0.674 1.00 95.56 311 LEU A C 1
ATOM 2463 O O . LEU A 1 311 ? 6.598 -3.057 0.328 1.00 95.56 311 LEU A O 1
ATOM 2467 N N . ALA A 1 312 ? 7.348 -4.351 -1.347 1.00 95.44 312 ALA A N 1
ATOM 2468 C CA . ALA A 1 312 ? 6.547 -5.519 -0.980 1.00 95.44 312 ALA A CA 1
ATOM 2469 C C . ALA A 1 312 ? 6.878 -6.017 0.442 1.00 95.44 312 ALA A C 1
ATOM 2471 O O . ALA A 1 312 ? 5.972 -6.254 1.246 1.00 95.44 312 ALA A O 1
ATOM 2472 N N . TYR A 1 313 ? 8.166 -6.083 0.797 1.00 93.31 313 TYR A N 1
ATOM 2473 C CA . TYR A 1 313 ? 8.603 -6.449 2.148 1.00 93.31 313 TYR A CA 1
ATOM 2474 C C . TYR A 1 313 ? 8.227 -5.409 3.205 1.00 93.31 313 TYR A C 1
ATOM 2476 O O . TYR A 1 313 ? 7.807 -5.771 4.309 1.00 93.31 313 TYR A O 1
ATOM 2484 N N . ASN A 1 314 ? 8.338 -4.116 2.887 1.00 94.12 314 ASN A N 1
ATOM 2485 C CA . ASN A 1 314 ? 7.882 -3.055 3.782 1.00 94.12 314 ASN A CA 1
ATOM 2486 C C . ASN A 1 314 ? 6.375 -3.193 4.055 1.00 94.12 314 ASN A C 1
ATOM 2488 O O . ASN A 1 314 ? 5.952 -3.194 5.212 1.00 94.12 314 ASN A O 1
ATOM 2492 N N . LEU A 1 315 ? 5.571 -3.430 3.014 1.00 95.75 315 LEU A N 1
ATOM 2493 C CA . LEU A 1 315 ? 4.133 -3.671 3.151 1.00 95.75 315 LEU A CA 1
ATOM 2494 C C . LEU A 1 315 ? 3.838 -4.889 4.035 1.00 95.75 315 LEU A C 1
ATOM 2496 O O . LEU A 1 315 ? 2.996 -4.791 4.924 1.00 95.75 315 LEU A O 1
ATOM 2500 N N . ALA A 1 316 ? 4.561 -6.001 3.877 1.00 93.38 316 ALA A N 1
ATOM 2501 C CA . ALA A 1 316 ? 4.403 -7.178 4.736 1.00 93.38 316 ALA A CA 1
ATOM 2502 C C . ALA A 1 316 ? 4.729 -6.898 6.206 1.00 93.38 316 ALA A C 1
ATOM 2504 O O . ALA A 1 316 ? 3.953 -7.258 7.099 1.00 93.38 316 ALA A O 1
ATOM 2505 N N . ARG A 1 317 ? 5.827 -6.184 6.473 1.00 92.25 317 ARG A N 1
ATOM 2506 C CA . ARG A 1 317 ? 6.175 -5.737 7.829 1.00 92.25 317 ARG A CA 1
ATOM 2507 C C . ARG A 1 317 ? 5.103 -4.825 8.415 1.00 92.25 317 ARG 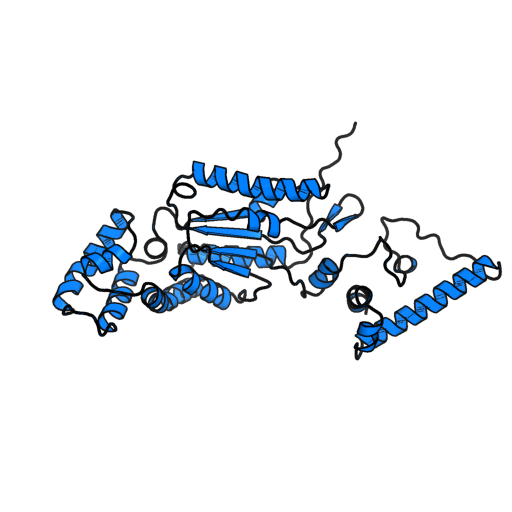A C 1
ATOM 2509 O O . ARG A 1 317 ? 4.754 -4.966 9.587 1.00 92.25 317 ARG A O 1
ATOM 2516 N N . LEU A 1 318 ? 4.574 -3.905 7.614 1.00 92.69 318 LEU A N 1
ATOM 2517 C CA . LEU A 1 318 ? 3.564 -2.950 8.049 1.00 92.69 318 LEU A CA 1
ATOM 2518 C C . LEU A 1 318 ? 2.227 -3.637 8.339 1.00 92.69 318 LEU A C 1
ATOM 2520 O O . LEU A 1 318 ? 1.660 -3.427 9.407 1.00 92.69 318 LEU A O 1
ATOM 2524 N N . VAL A 1 319 ? 1.770 -4.535 7.464 1.00 91.38 319 VAL A N 1
ATOM 2525 C CA . VAL A 1 319 ? 0.583 -5.369 7.704 1.00 91.38 319 VAL A CA 1
ATOM 2526 C C . VAL A 1 319 ? 0.751 -6.172 8.991 1.00 91.38 319 VAL A C 1
ATOM 2528 O O . VAL A 1 319 ? -0.145 -6.151 9.835 1.00 91.38 319 VAL A O 1
ATOM 2531 N N . SER A 1 320 ? 1.903 -6.820 9.199 1.00 88.00 320 SER A N 1
ATOM 2532 C CA . SER A 1 320 ? 2.174 -7.563 10.436 1.00 88.00 320 SER A CA 1
ATOM 2533 C C . SER A 1 320 ? 2.137 -6.664 11.676 1.00 88.00 320 SER A C 1
ATOM 2535 O O . SER A 1 320 ? 1.659 -7.096 12.724 1.00 88.00 320 SER A O 1
ATOM 2537 N N . ARG A 1 321 ? 2.625 -5.422 11.570 1.00 86.81 321 ARG A N 1
ATOM 2538 C CA . ARG A 1 321 ? 2.612 -4.444 12.666 1.00 86.81 321 ARG A CA 1
ATOM 2539 C C . ARG A 1 321 ? 1.195 -3.973 13.004 1.00 86.81 321 ARG A C 1
ATOM 2541 O O . ARG A 1 321 ? 0.873 -3.847 14.182 1.00 86.81 321 ARG A O 1
ATOM 2548 N N . LEU A 1 322 ? 0.362 -3.708 11.998 1.00 85.75 322 LEU A N 1
ATOM 2549 C CA . LEU A 1 322 ? -0.969 -3.110 12.183 1.00 85.75 322 LEU A CA 1
ATOM 2550 C C . LEU A 1 322 ? -2.070 -4.153 12.456 1.00 85.75 322 LEU A C 1
ATOM 2552 O O . LEU A 1 322 ? -3.047 -3.845 13.135 1.00 85.75 322 LEU A O 1
ATOM 2556 N N . SER A 1 323 ? -1.898 -5.406 12.018 1.00 78.50 323 SER A N 1
ATOM 2557 C CA . SER A 1 323 ? -2.898 -6.479 12.194 1.00 78.50 323 SER A CA 1
ATOM 2558 C C . SER A 1 323 ? -3.000 -7.020 13.631 1.00 78.50 323 SER A C 1
ATOM 2560 O O . SER A 1 323 ? -3.947 -7.732 13.953 1.00 78.50 323 SER A O 1
ATOM 2562 N N . GLY A 1 324 ? -2.036 -6.717 14.508 1.00 63.22 324 GLY A N 1
ATOM 2563 C CA . GLY A 1 324 ? -1.893 -7.360 15.823 1.00 63.22 324 GLY A CA 1
ATOM 2564 C C . GLY A 1 324 ? -2.823 -6.863 16.939 1.00 63.22 324 GLY A C 1
ATOM 2565 O O . GLY A 1 324 ? -2.663 -7.291 18.078 1.00 63.22 324 GLY A O 1
ATOM 2566 N N . GLY A 1 325 ? -3.742 -5.925 16.673 1.00 56.50 325 GLY A N 1
ATOM 2567 C CA . GLY A 1 325 ? -4.708 -5.409 17.664 1.00 56.50 325 GLY A CA 1
ATOM 2568 C C . GLY A 1 325 ? -4.111 -4.649 18.865 1.00 56.50 325 GLY A C 1
ATOM 2569 O O . GLY A 1 325 ? -4.861 -4.166 19.710 1.00 56.50 325 GLY A O 1
ATOM 2570 N N . GLY A 1 326 ? -2.781 -4.533 18.945 1.00 56.47 326 GLY A N 1
ATOM 2571 C CA . GLY A 1 326 ? -2.039 -3.870 20.021 1.00 56.47 326 GLY A CA 1
ATOM 2572 C C . GLY A 1 326 ? -1.517 -2.475 19.677 1.00 56.47 326 GLY A C 1
ATOM 2573 O O . GLY A 1 326 ? -0.794 -1.894 20.480 1.00 56.47 326 GLY A O 1
ATOM 2574 N N . TYR A 1 327 ? -1.846 -1.938 18.499 1.00 65.94 327 TYR A N 1
ATOM 2575 C CA . TYR A 1 327 ? -1.472 -0.570 18.154 1.00 65.94 327 TYR A CA 1
ATOM 2576 C C . TYR A 1 327 ? -2.348 0.411 18.944 1.00 65.94 327 TYR A C 1
ATOM 2578 O O . TYR A 1 327 ? -3.572 0.419 18.806 1.00 65.94 327 TYR A O 1
ATOM 2586 N N . SER A 1 328 ? -1.717 1.226 19.782 1.00 62.00 328 SER A N 1
ATOM 2587 C CA . SER A 1 328 ? -2.345 2.318 20.525 1.00 62.00 328 SER A CA 1
ATOM 2588 C C . SER A 1 328 ? -1.617 3.608 20.202 1.00 62.00 328 SER A C 1
ATOM 2590 O O . SER A 1 328 ? -0.393 3.575 20.092 1.00 62.00 328 SER A O 1
ATOM 2592 N N . LEU A 1 329 ? -2.355 4.712 20.101 1.00 66.44 329 LEU A N 1
ATOM 2593 C CA . LEU A 1 329 ? -1.725 6.021 20.001 1.00 66.44 329 LEU A CA 1
ATOM 2594 C C . LEU A 1 329 ? -1.127 6.412 21.352 1.00 66.44 329 LEU A C 1
ATOM 2596 O O . LEU A 1 329 ? -1.724 6.139 22.401 1.00 66.44 329 LEU A O 1
ATOM 2600 N N . GLU A 1 330 ? 0.048 7.030 21.331 1.00 63.91 330 GLU A N 1
ATOM 2601 C CA . GLU A 1 330 ? 0.620 7.625 22.535 1.00 63.91 330 GLU A CA 1
ATOM 2602 C C . GLU A 1 330 ? -0.203 8.852 22.944 1.00 63.91 330 GLU A C 1
ATOM 2604 O O . GLU A 1 330 ? -0.332 9.823 22.197 1.00 63.91 330 GLU A O 1
ATOM 2609 N N . THR A 1 331 ? -0.774 8.821 24.149 1.00 55.34 331 THR A N 1
ATOM 2610 C CA . THR A 1 331 ? -1.424 10.003 24.718 1.00 55.34 331 THR A CA 1
ATOM 2611 C C . THR A 1 331 ? -0.337 10.929 25.267 1.00 55.34 331 THR A C 1
ATOM 2613 O O . THR A 1 331 ? 0.489 10.478 26.068 1.00 55.34 331 THR A O 1
ATOM 2616 N N . PRO A 1 332 ? -0.298 12.213 24.886 1.00 50.66 332 PRO A N 1
ATOM 2617 C CA . PRO A 1 332 ? 0.649 13.158 25.444 1.00 50.66 332 PRO A CA 1
ATOM 2618 C C . PRO A 1 332 ? 0.375 13.313 26.936 1.00 50.66 332 PRO A C 1
ATOM 2620 O O . PRO A 1 332 ? -0.768 13.469 27.367 1.00 50.66 332 PRO A O 1
ATOM 2623 N N . VAL A 1 333 ? 1.448 13.275 27.723 1.00 46.22 333 VAL A N 1
ATOM 2624 C CA . VAL A 1 333 ? 1.390 13.545 29.159 1.00 46.22 333 VAL A CA 1
ATOM 2625 C C . VAL A 1 333 ? 0.845 14.967 29.344 1.00 46.22 333 VAL A C 1
ATOM 2627 O O . VAL A 1 333 ? 1.413 15.896 28.758 1.00 46.22 333 VAL A O 1
ATOM 2630 N N . PRO A 1 334 ? -0.234 15.179 30.120 1.00 43.66 334 PRO A N 1
ATOM 2631 C CA . PRO A 1 334 ? -0.703 16.525 30.403 1.00 43.66 334 PRO A CA 1
ATOM 2632 C C . PRO A 1 334 ? 0.423 17.303 31.086 1.00 43.66 334 PRO A C 1
ATOM 2634 O O . PRO A 1 334 ? 0.983 16.861 32.091 1.00 43.66 334 PRO A O 1
ATOM 2637 N N . VAL A 1 335 ? 0.780 18.455 30.517 1.00 35.88 335 VAL A N 1
ATOM 2638 C CA . VAL A 1 335 ? 1.739 19.369 31.144 1.00 35.88 335 VAL A CA 1
ATOM 2639 C C . VAL A 1 335 ? 1.127 19.817 32.477 1.00 35.88 335 VAL A C 1
ATOM 2641 O O . VAL A 1 335 ? -0.016 20.284 32.464 1.00 35.88 335 VAL A O 1
ATOM 2644 N N . PRO A 1 336 ? 1.825 19.667 33.620 1.00 43.50 336 PRO A N 1
ATOM 2645 C CA . PRO A 1 336 ? 1.325 20.172 34.892 1.00 43.50 336 PRO A CA 1
ATOM 2646 C C . PRO A 1 336 ? 1.093 21.683 34.772 1.00 43.50 336 PRO A C 1
ATOM 2648 O O . PRO A 1 336 ? 1.997 22.398 34.335 1.00 43.50 336 PRO A O 1
ATOM 2651 N N . GLN A 1 337 ? -0.120 22.133 35.105 1.00 39.12 337 GLN A N 1
ATOM 2652 C CA . GLN A 1 337 ? -0.468 23.557 35.174 1.00 39.12 337 GLN A CA 1
ATOM 2653 C C . GLN A 1 337 ? 0.211 24.250 36.351 1.00 39.12 337 GLN A C 1
ATOM 2655 O O . GLN A 1 337 ? 0.326 23.609 37.423 1.00 39.12 337 GLN A O 1
#

Radius of gyration: 27.69 Å; chains: 1; bounding box: 62×47×90 Å

Sequence (337 aa):
MREWWDLARHSDASGWFRLRGGALEAVWQRIAAEVFLRTHEELTSLGALDPLPETSDPHMWHPLQERIGLQQDSDGIHRSLARVGLSPEPCVVLVLEGQTEMAHVPALLDALGISKPQQVRIINQRTSSDRPNQLARYVSPRLGRVRGDRQLIEAGPTALIIAMDAEGRYWGTPEARERHLGELRGIVRQEVAEQGGTITDHELEILVQLHTWGCQKYELANFTDEELETAIGQVLRANPDAAGSEAAWSPRLRADIEYVRESMLDIGVVFDRIQQHVSKVKLAEVLLPVLIAKLEHERYPGHIHPPVVDLAYNLARLVSRLSGGGYSLETPVPVPQ

pLDDT: mean 83.84, std 12.47, range [35.88, 97.06]

Secondary structure (DSSP, 8-state):
-HHHHHHHTTS-HHHHTT--HHHHHHHHHHHHHHHHHHHHHHHHHTTSSPPPPP---TTS--GGG--SS--TTSPPHHHHHHHTT--SS-SEEEEE-SHHHHHHHHHHHHHTT--STTTEEEEE---TTS-THHHHHHTS--EEEEETTEEEESS---EEEEEE-S-HHHHSSHHHHHHHHHHHHHHHHHHHHHTT----HHHHHHHEEEEE-TTS-HHHHHS-HHHHHHHHHHHHHT-TT--S-HHHHHHHHHHHHHHHHHTT--THHHHHHHT----HHHHHHHHHHHHHHHHHGGGSTTPPPPHHHHHHHHHHHHHHHHTTS---PPPPPPPP-